Protein AF-A0A453RUW4-F1 (afdb_monomer_lite)

pLDDT: mean 83.85, std 20.45, range [37.16, 98.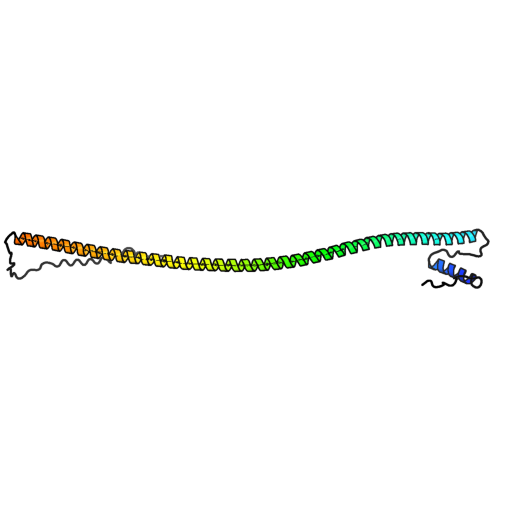69]

Secondary structure (DSSP, 8-state):
-------S--TTTHHHHHHHHHHHHHHTT------SS--SHHHHHHHHHHHHHHHHHHHHHHHHHHHHHHHHHHHHHHHHHHHHHHHHHHHHHHHHHHHHHHHHHHHHHHHHHHHHHHHHHHHHHHHHHHHHHHHHHHHHHHHHHHHHHHHHHHHHHHHHHHHHHHHHHHHHHHHTT------------PPP-------TTSTTSSSS------

InterPro domains:
  IPR021622 Afadin/alpha-actinin-binding [PF11559] (15-157)

Radius of gyration: 69.58 Å; chains: 1; bounding box: 111×36×182 Å

Structure (mmCIF, N/CA/C/O backbone):
data_AF-A0A453RUW4-F1
#
_entry.id   AF-A0A453RUW4-F1
#
loop_
_atom_site.group_PDB
_atom_site.id
_atom_site.type_symbol
_atom_site.label_atom_id
_atom_site.label_alt_id
_atom_site.label_comp_id
_atom_site.label_asym_id
_atom_site.label_entity_id
_atom_site.label_seq_id
_atom_site.pdbx_PDB_ins_code
_atom_site.Cartn_x
_atom_site.Cartn_y
_atom_site.Cartn_z
_atom_site.occupancy
_atom_site.B_iso_or_equiv
_atom_site.auth_seq_id
_atom_site.auth_comp_id
_atom_site.auth_asym_id
_atom_site.auth_atom_id
_atom_site.pdbx_PDB_model_num
ATOM 1 N N . MET A 1 1 ? 1.291 2.402 -44.611 1.00 37.16 1 MET A N 1
ATOM 2 C CA . MET A 1 1 ? 1.596 3.454 -45.599 1.00 37.16 1 MET A CA 1
ATOM 3 C C . MET A 1 1 ? 2.993 3.186 -46.121 1.00 37.16 1 MET A C 1
ATOM 5 O O . MET A 1 1 ? 3.956 3.523 -45.449 1.00 37.16 1 MET A O 1
ATOM 9 N N . SER A 1 2 ? 3.095 2.474 -47.240 1.00 45.38 2 SER A N 1
ATOM 10 C CA . SER A 1 2 ? 4.373 2.232 -47.911 1.00 45.38 2 SER A CA 1
ATOM 11 C C . SER A 1 2 ? 4.599 3.403 -48.855 1.00 45.38 2 SER A C 1
ATOM 13 O O . SER A 1 2 ? 3.988 3.461 -49.917 1.00 45.38 2 SER A O 1
ATOM 15 N N . GLY A 1 3 ? 5.361 4.394 -48.396 1.00 45.62 3 GLY A N 1
ATOM 16 C CA . GLY A 1 3 ? 5.832 5.471 -49.257 1.00 45.62 3 GLY A CA 1
ATOM 17 C C . GLY A 1 3 ? 6.873 4.905 -50.211 1.00 45.62 3 GLY A C 1
ATOM 18 O O . GLY A 1 3 ? 7.784 4.206 -49.771 1.00 45.62 3 GLY A O 1
ATOM 19 N N . ASP A 1 4 ? 6.703 5.181 -51.498 1.00 52.97 4 ASP A N 1
ATOM 20 C CA . ASP A 1 4 ? 7.715 4.941 -52.516 1.00 52.97 4 ASP A CA 1
ATOM 21 C C . ASP A 1 4 ? 8.940 5.798 -52.165 1.00 52.97 4 ASP A C 1
ATOM 23 O O . ASP A 1 4 ? 8.941 7.021 -52.317 1.00 52.97 4 ASP A O 1
ATOM 27 N N . VAL A 1 5 ? 9.940 5.171 -51.545 1.00 61.28 5 VAL A N 1
ATOM 28 C CA . VAL A 1 5 ? 11.214 5.823 -51.256 1.00 61.28 5 VAL A CA 1
ATOM 29 C C . VAL A 1 5 ? 11.953 5.851 -52.582 1.00 61.28 5 VAL A C 1
ATOM 31 O O . VAL A 1 5 ? 12.472 4.825 -53.019 1.00 61.28 5 VAL A O 1
ATOM 34 N N . GLY A 1 6 ? 11.962 7.017 -53.233 1.00 74.31 6 GLY A N 1
ATOM 35 C CA . GLY A 1 6 ? 12.739 7.235 -54.449 1.00 74.31 6 GLY A CA 1
ATOM 36 C C . GLY A 1 6 ? 14.164 6.696 -54.292 1.00 74.31 6 GLY A C 1
ATOM 37 O O . GLY A 1 6 ? 14.762 6.779 -53.215 1.00 74.31 6 GLY A O 1
ATOM 38 N N . THR A 1 7 ? 14.687 6.081 -55.351 1.00 85.94 7 THR A N 1
ATOM 39 C CA . THR A 1 7 ? 15.987 5.408 -55.314 1.00 85.94 7 THR A CA 1
ATOM 40 C C . THR A 1 7 ? 17.088 6.396 -54.924 1.00 85.94 7 THR A C 1
ATOM 42 O O . THR A 1 7 ? 17.241 7.442 -55.543 1.00 85.94 7 THR A O 1
ATOM 45 N N . PHE A 1 8 ? 17.863 6.059 -53.889 1.00 89.25 8 PHE A N 1
ATOM 46 C CA . PHE A 1 8 ? 18.910 6.930 -53.342 1.00 89.25 8 PHE A CA 1
ATOM 47 C C . PHE A 1 8 ? 20.027 7.268 -54.352 1.00 89.25 8 PHE A C 1
ATOM 49 O O . PHE A 1 8 ? 20.610 8.345 -54.271 1.00 89.25 8 PHE A O 1
ATOM 56 N N . ALA A 1 9 ? 20.333 6.372 -55.295 1.00 90.81 9 ALA A N 1
ATOM 57 C CA . ALA A 1 9 ? 21.347 6.590 -56.325 1.00 90.81 9 ALA A CA 1
ATOM 58 C C . ALA A 1 9 ? 20.842 6.169 -57.714 1.00 90.81 9 ALA A C 1
ATOM 60 O O . ALA A 1 9 ? 20.170 5.146 -57.850 1.00 90.81 9 ALA A O 1
ATOM 61 N N . ASP A 1 10 ? 21.214 6.939 -58.735 1.00 91.38 10 ASP A N 1
ATOM 62 C CA . ASP A 1 10 ? 20.974 6.685 -60.156 1.00 91.38 10 ASP A CA 1
ATOM 63 C C . ASP A 1 10 ? 22.228 7.019 -60.994 1.00 91.38 10 ASP A C 1
ATOM 65 O O . ASP A 1 10 ? 23.262 7.449 -60.477 1.00 91.38 10 ASP A O 1
ATOM 69 N N . ALA A 1 11 ? 22.157 6.801 -62.311 1.00 89.62 11 ALA A N 1
ATOM 70 C CA . ALA A 1 11 ? 23.289 7.023 -63.213 1.00 89.62 11 ALA A CA 1
ATOM 71 C C . ALA A 1 11 ? 23.735 8.498 -63.309 1.00 89.62 11 ALA A C 1
ATOM 73 O O . ALA A 1 11 ? 24.885 8.759 -63.656 1.00 89.62 11 ALA A O 1
ATOM 74 N N . GLY A 1 12 ? 22.852 9.456 -63.016 1.00 91.94 12 GLY A N 1
ATOM 75 C CA . GLY A 1 12 ? 23.135 10.889 -63.078 1.00 91.94 12 GLY A CA 1
ATOM 76 C C . GLY A 1 12 ? 23.742 11.462 -61.796 1.00 91.94 12 GLY A C 1
ATOM 77 O O . GLY A 1 12 ? 24.337 12.537 -61.847 1.00 91.94 12 GLY A O 1
ATOM 78 N N . ASN A 1 13 ? 23.623 10.768 -60.657 1.00 92.31 13 ASN A N 1
ATOM 79 C CA . ASN A 1 13 ? 24.050 11.284 -59.348 1.00 92.31 13 ASN A CA 1
ATOM 80 C C . ASN A 1 13 ? 25.102 10.429 -58.614 1.00 92.31 13 ASN A C 1
ATOM 82 O O . ASN A 1 13 ? 25.503 10.778 -57.501 1.00 92.31 13 ASN A O 1
ATOM 86 N N . LEU A 1 14 ? 25.598 9.354 -59.233 1.00 89.50 14 LEU A N 1
ATOM 87 C CA . LEU A 1 14 ? 26.439 8.351 -58.572 1.00 89.50 14 LEU A CA 1
ATOM 88 C C . LEU A 1 14 ? 27.702 8.923 -57.899 1.00 89.50 14 LEU A C 1
ATOM 90 O O . LEU A 1 14 ? 28.034 8.529 -56.781 1.00 89.50 14 LEU A O 1
ATOM 94 N N . GLU A 1 15 ? 28.384 9.885 -58.531 1.00 88.88 15 GLU A N 1
ATOM 95 C CA . GLU A 1 15 ? 29.573 10.532 -57.950 1.00 88.88 15 GLU A CA 1
ATOM 96 C C . GLU A 1 15 ? 29.223 11.343 -56.691 1.00 88.88 15 GLU A C 1
ATOM 98 O O . GLU A 1 15 ? 29.954 11.327 -55.696 1.00 88.88 15 GLU A O 1
ATOM 103 N N . HIS A 1 16 ? 28.080 12.031 -56.711 1.00 91.19 16 HIS A N 1
ATOM 104 C CA . HIS A 1 16 ? 27.601 12.793 -55.566 1.00 91.19 16 HIS A CA 1
ATOM 105 C C . HIS A 1 16 ? 27.188 11.861 -54.419 1.00 91.19 16 HIS A C 1
ATOM 107 O O . HIS A 1 16 ? 27.595 12.080 -53.277 1.00 91.19 16 HIS A O 1
ATOM 113 N N . CYS A 1 17 ? 26.473 10.774 -54.723 1.00 91.75 17 CYS A N 1
ATOM 114 C CA . CYS A 1 17 ? 26.067 9.779 -53.732 1.00 91.75 17 CYS A CA 1
ATOM 115 C C . CYS A 1 17 ? 27.273 9.074 -53.094 1.00 91.75 17 CYS A C 1
ATOM 117 O O . CYS A 1 17 ? 27.298 8.894 -51.877 1.00 91.75 17 CYS A O 1
ATOM 119 N N . ALA A 1 18 ? 28.312 8.743 -53.867 1.00 89.88 18 ALA A N 1
ATOM 120 C CA . ALA A 1 18 ? 29.541 8.151 -53.334 1.00 89.88 18 ALA A CA 1
ATOM 121 C C . ALA A 1 18 ? 30.292 9.106 -52.383 1.00 89.88 18 ALA A C 1
ATOM 123 O O . ALA A 1 18 ? 30.759 8.687 -51.318 1.00 89.88 18 ALA A O 1
ATOM 124 N N . LYS A 1 19 ? 30.373 10.404 -52.720 1.00 90.75 19 LYS A N 1
ATOM 125 C CA . LYS A 1 19 ? 30.950 11.431 -51.830 1.00 90.75 19 LYS A CA 1
ATOM 126 C C . LYS A 1 19 ? 30.134 11.580 -50.544 1.00 90.75 19 LYS A C 1
ATOM 128 O O . LYS A 1 19 ? 30.708 11.578 -49.455 1.00 90.75 19 LYS A O 1
ATOM 133 N N . TYR A 1 20 ? 28.809 11.644 -50.664 1.00 93.19 20 TYR A N 1
ATOM 134 C CA . TYR A 1 20 ? 27.900 11.739 -49.523 1.00 93.19 20 TYR A CA 1
ATOM 135 C C . TYR A 1 20 ? 28.017 10.532 -48.581 1.00 93.19 20 TYR A C 1
ATOM 137 O O . TYR A 1 20 ? 28.117 10.708 -47.365 1.00 93.19 20 TYR A O 1
ATOM 145 N N . LEU A 1 21 ? 28.047 9.310 -49.128 1.00 92.50 21 LEU A N 1
ATOM 146 C CA . LEU A 1 21 ? 28.208 8.088 -48.339 1.00 92.50 21 LEU A CA 1
ATOM 147 C C . LEU A 1 21 ? 29.524 8.104 -47.567 1.00 92.50 21 LEU A C 1
ATOM 149 O O . LEU A 1 21 ? 29.510 7.868 -46.366 1.00 92.50 21 LEU A O 1
ATOM 153 N N . ASN A 1 22 ? 30.642 8.453 -48.206 1.00 92.75 22 ASN A N 1
ATOM 154 C CA . ASN A 1 22 ? 31.922 8.566 -47.506 1.00 92.75 22 ASN A CA 1
ATOM 155 C C . ASN A 1 22 ? 31.886 9.606 -46.378 1.00 92.75 22 ASN A C 1
ATOM 157 O O . ASN A 1 22 ? 32.332 9.313 -45.272 1.00 92.75 22 ASN A O 1
ATOM 161 N N . GLN A 1 23 ? 31.310 10.789 -46.607 1.00 93.38 23 GLN A N 1
ATOM 162 C CA . GLN A 1 23 ? 31.185 11.811 -45.560 1.00 93.38 23 GLN A CA 1
ATOM 163 C C . GLN A 1 23 ? 30.321 11.328 -44.382 1.00 93.38 23 GLN A C 1
ATOM 165 O O . GLN A 1 23 ? 30.640 11.552 -43.210 1.00 93.38 23 GLN A O 1
ATOM 170 N N . THR A 1 24 ? 29.236 10.626 -44.696 1.00 93.50 24 THR A N 1
ATOM 171 C CA . THR A 1 24 ? 28.306 10.075 -43.712 1.00 93.50 24 THR A CA 1
ATOM 172 C C . THR A 1 24 ? 28.952 8.935 -42.923 1.00 93.50 24 THR A C 1
ATOM 174 O O . THR A 1 24 ? 28.814 8.881 -41.703 1.00 93.50 24 THR A O 1
ATOM 177 N N . LEU A 1 25 ? 29.739 8.081 -43.581 1.00 93.31 25 LEU A N 1
ATOM 178 C CA . LEU A 1 25 ? 30.525 7.032 -42.934 1.00 93.31 25 LEU A CA 1
ATOM 179 C C . LEU A 1 25 ? 31.479 7.618 -41.891 1.00 93.31 25 LEU A C 1
ATOM 181 O O . LEU A 1 25 ? 31.443 7.160 -40.752 1.00 93.31 25 LEU A O 1
ATOM 185 N N . VAL A 1 26 ? 32.232 8.679 -42.220 1.00 92.06 26 VAL A N 1
ATOM 186 C CA . VAL A 1 26 ? 33.078 9.370 -41.222 1.00 92.06 26 VAL A CA 1
ATOM 187 C C . VAL A 1 26 ? 32.249 9.879 -40.049 1.00 92.06 26 VAL A C 1
ATOM 189 O O . VAL A 1 26 ? 32.641 9.706 -38.898 1.00 92.06 26 VAL A O 1
ATOM 192 N N . THR A 1 27 ? 31.099 10.493 -40.332 1.00 94.50 27 THR A N 1
ATOM 193 C CA . THR A 1 27 ? 30.223 11.072 -39.299 1.00 94.50 27 THR A CA 1
ATOM 194 C C . THR A 1 27 ? 29.745 10.012 -38.306 1.00 94.50 27 THR A C 1
ATOM 196 O O . THR A 1 27 ? 29.676 10.276 -37.108 1.00 94.50 27 THR A O 1
ATOM 199 N N . PHE A 1 28 ? 29.473 8.795 -38.783 1.00 91.56 28 PHE A N 1
ATOM 200 C CA . PHE A 1 28 ? 29.105 7.651 -37.946 1.00 91.56 28 PHE A CA 1
ATOM 201 C C . PHE A 1 28 ? 30.308 6.852 -37.410 1.00 91.56 28 PHE A C 1
ATOM 203 O O . PHE A 1 28 ? 30.119 5.798 -36.808 1.00 91.56 28 PHE A O 1
ATOM 210 N N . GLY A 1 29 ? 31.539 7.344 -37.589 1.00 91.06 29 GLY A N 1
ATOM 211 C CA . GLY A 1 29 ? 32.756 6.734 -37.046 1.00 91.06 29 GLY A CA 1
ATOM 212 C C . GLY A 1 29 ? 33.321 5.568 -37.864 1.00 91.06 29 GLY A C 1
ATOM 213 O O . GLY A 1 29 ? 34.162 4.825 -37.362 1.00 91.06 29 GLY A O 1
ATOM 214 N N . PHE A 1 30 ? 32.888 5.398 -39.113 1.00 90.19 30 PHE A N 1
ATOM 215 C CA . PHE A 1 30 ? 33.413 4.396 -40.041 1.00 90.19 30 PHE A CA 1
ATOM 216 C C . PHE A 1 30 ? 34.545 4.964 -40.915 1.00 90.19 30 PHE A C 1
ATOM 218 O O . PHE A 1 30 ? 34.572 6.161 -41.210 1.00 90.19 30 PHE A O 1
ATOM 225 N N . PRO A 1 31 ? 35.478 4.116 -41.386 1.00 83.56 31 PRO A N 1
ATOM 226 C CA . PRO A 1 31 ? 36.507 4.541 -42.330 1.00 83.56 31 PRO A CA 1
ATOM 227 C C . PRO A 1 31 ? 35.886 4.951 -43.678 1.00 83.56 31 PRO A C 1
ATOM 229 O O . PRO A 1 31 ? 35.197 4.158 -44.324 1.00 83.56 31 PRO A O 1
ATOM 232 N N . ALA A 1 32 ? 36.165 6.179 -44.128 1.00 73.50 32 ALA A N 1
ATOM 233 C CA . ALA A 1 32 ? 35.749 6.690 -45.439 1.00 73.50 32 ALA A CA 1
ATOM 234 C C . ALA A 1 32 ? 36.682 6.226 -46.557 1.00 73.50 32 ALA A C 1
ATOM 236 O O . ALA A 1 32 ? 37.472 6.985 -47.116 1.00 73.50 32 ALA A O 1
ATOM 237 N N . SER A 1 33 ? 36.601 4.936 -46.845 1.00 75.81 33 SER A N 1
ATOM 238 C CA . SER A 1 33 ? 37.360 4.272 -47.900 1.00 75.81 33 SER A CA 1
ATOM 239 C C . SER A 1 33 ? 36.446 3.560 -48.894 1.00 75.81 33 SER A C 1
ATOM 241 O O . SER A 1 33 ? 36.861 2.570 -49.492 1.00 75.81 33 SER A O 1
ATOM 243 N N . LEU A 1 34 ? 35.193 4.015 -49.017 1.00 86.62 34 LEU A N 1
ATOM 244 C CA . LEU A 1 34 ? 34.242 3.473 -49.977 1.00 86.62 34 LEU A CA 1
ATOM 245 C C . LEU A 1 34 ? 34.584 4.028 -51.359 1.00 86.62 34 LEU A C 1
ATOM 247 O O . LEU A 1 34 ? 34.193 5.140 -51.710 1.00 86.62 34 LEU A O 1
ATOM 251 N N . ASP A 1 35 ? 35.312 3.244 -52.139 1.00 89.50 35 ASP A N 1
ATOM 252 C CA . ASP A 1 35 ? 35.553 3.517 -53.548 1.00 89.50 35 ASP A CA 1
ATOM 253 C C . ASP A 1 35 ? 34.813 2.473 -54.385 1.00 89.50 35 ASP A C 1
ATOM 255 O O . ASP A 1 35 ? 35.171 1.293 -54.406 1.00 89.50 35 ASP A O 1
ATOM 259 N N . LEU A 1 36 ? 33.726 2.918 -55.018 1.00 85.06 36 LEU A N 1
ATOM 260 C CA . LEU A 1 36 ? 32.861 2.087 -55.857 1.00 85.06 36 LEU A CA 1
ATOM 261 C C . LEU A 1 36 ? 33.396 1.944 -57.288 1.00 85.06 36 LEU A C 1
ATOM 263 O O . LEU A 1 36 ? 32.911 1.092 -58.028 1.00 85.06 36 LEU A O 1
ATOM 267 N N . PHE A 1 37 ? 34.373 2.768 -57.674 1.00 87.31 37 PHE A N 1
ATOM 268 C CA . PHE A 1 37 ? 34.957 2.790 -59.017 1.00 87.31 37 PHE A CA 1
ATOM 269 C C . PHE A 1 37 ? 36.393 2.248 -59.043 1.00 87.31 37 PHE A C 1
ATOM 271 O O . PHE A 1 37 ? 37.029 2.228 -60.099 1.00 87.31 37 PHE A O 1
ATOM 278 N N . ALA A 1 38 ? 36.899 1.794 -57.894 1.00 89.94 38 ALA A N 1
ATOM 279 C CA . ALA A 1 38 ? 38.204 1.174 -57.754 1.00 89.94 38 ALA A CA 1
ATOM 280 C C . ALA A 1 38 ? 38.375 -0.028 -58.693 1.00 89.94 38 ALA A C 1
ATOM 282 O O . ALA A 1 38 ? 37.544 -0.935 -58.741 1.00 89.94 38 ALA A O 1
ATOM 283 N N . THR A 1 39 ? 39.512 -0.065 -59.383 1.00 91.69 39 THR A N 1
ATOM 284 C CA . THR A 1 39 ? 39.931 -1.204 -60.217 1.00 91.69 39 THR A CA 1
ATOM 285 C C . THR A 1 39 ? 41.126 -1.948 -59.626 1.00 91.69 39 THR A C 1
ATOM 287 O O . THR A 1 39 ? 41.421 -3.067 -60.045 1.00 91.69 39 THR A O 1
ATOM 290 N N . ASP A 1 40 ? 41.800 -1.365 -58.628 1.00 95.06 40 ASP A N 1
ATOM 291 C CA . ASP A 1 40 ? 42.923 -1.994 -57.948 1.00 95.06 40 ASP A CA 1
ATOM 292 C C . ASP A 1 40 ? 42.456 -2.852 -56.749 1.00 95.06 40 ASP A C 1
ATOM 294 O O . ASP A 1 40 ? 41.564 -2.446 -55.992 1.00 95.06 40 ASP A O 1
ATOM 298 N N . PRO A 1 41 ? 43.067 -4.031 -56.520 1.00 94.31 41 PRO A N 1
ATOM 299 C CA . PRO A 1 41 ? 42.654 -4.935 -55.446 1.00 94.31 41 PRO A CA 1
ATOM 300 C C . PRO A 1 41 ? 42.710 -4.334 -54.034 1.00 94.31 41 PRO A C 1
ATOM 302 O O . PRO A 1 41 ? 41.941 -4.744 -53.165 1.00 94.31 41 PRO A O 1
ATOM 305 N N . VAL A 1 42 ? 43.604 -3.371 -53.783 1.00 93.06 42 VAL A N 1
ATOM 306 C CA . VAL A 1 42 ? 43.785 -2.775 -52.450 1.00 93.06 42 VAL A CA 1
ATOM 307 C C . VAL A 1 42 ? 42.601 -1.873 -52.108 1.00 93.06 42 VAL A C 1
ATOM 309 O O . VAL A 1 42 ? 42.050 -1.959 -51.008 1.00 93.06 42 VAL A O 1
ATOM 312 N N . SER A 1 43 ? 42.166 -1.034 -53.046 1.00 90.75 43 SER A N 1
ATOM 313 C CA . SER A 1 43 ? 40.992 -0.177 -52.868 1.00 90.75 43 SER A CA 1
ATOM 314 C C . SER A 1 43 ? 39.697 -0.984 -52.786 1.00 90.75 43 SER A C 1
ATOM 316 O O . SER A 1 43 ? 38.887 -0.720 -51.898 1.00 90.75 43 SER A O 1
ATOM 318 N N . ILE A 1 44 ? 39.553 -2.041 -53.593 1.00 92.81 44 ILE A N 1
ATOM 319 C CA . ILE A 1 44 ? 38.414 -2.970 -53.494 1.00 92.81 44 ILE A CA 1
ATOM 320 C C . ILE A 1 44 ? 38.362 -3.623 -52.102 1.00 92.81 44 ILE A C 1
ATOM 322 O O . ILE A 1 44 ? 37.306 -3.654 -51.470 1.00 92.81 44 ILE A O 1
ATOM 326 N N . ALA A 1 45 ? 39.499 -4.085 -51.568 1.00 93.00 45 ALA A N 1
ATOM 327 C CA . ALA A 1 45 ? 39.557 -4.672 -50.228 1.00 93.00 45 ALA A CA 1
ATOM 328 C C . ALA A 1 45 ? 39.153 -3.676 -49.125 1.00 93.00 45 ALA A C 1
ATOM 330 O O . ALA A 1 45 ? 38.444 -4.047 -48.186 1.00 93.00 45 ALA A O 1
ATOM 331 N N . ARG A 1 46 ? 39.550 -2.400 -49.238 1.00 91.25 46 ARG A N 1
ATOM 332 C CA . ARG A 1 46 ? 39.118 -1.340 -48.307 1.00 91.25 46 ARG A CA 1
ATOM 333 C C . ARG A 1 46 ? 37.608 -1.111 -48.355 1.00 91.25 46 ARG A C 1
ATOM 335 O O . ARG A 1 46 ? 36.985 -1.008 -47.298 1.00 91.25 46 ARG A O 1
ATOM 342 N N . THR A 1 47 ? 37.023 -1.093 -49.551 1.00 92.69 47 THR A N 1
ATOM 343 C CA . THR A 1 47 ? 35.571 -1.019 -49.743 1.00 92.69 47 THR A CA 1
ATOM 344 C C . THR A 1 47 ? 34.864 -2.205 -49.075 1.00 92.69 47 THR A C 1
ATOM 346 O O . THR A 1 47 ? 33.952 -2.000 -48.272 1.00 92.69 47 THR A O 1
ATOM 349 N N . CYS A 1 48 ? 35.328 -3.437 -49.312 1.00 92.31 48 CYS A N 1
ATOM 350 C CA . CYS A 1 48 ? 34.764 -4.641 -48.693 1.00 92.31 48 CYS A CA 1
ATOM 351 C C . CYS A 1 48 ? 34.846 -4.610 -47.160 1.00 92.31 48 CYS A C 1
ATOM 353 O O . CYS A 1 48 ? 33.871 -4.933 -46.487 1.00 92.31 48 CYS A O 1
ATOM 355 N N . ASN A 1 49 ? 35.977 -4.181 -46.595 1.00 92.38 49 ASN A N 1
ATOM 356 C CA . ASN A 1 49 ? 36.143 -4.068 -45.145 1.00 92.38 49 ASN A CA 1
ATOM 357 C C . ASN A 1 49 ? 35.211 -3.013 -44.533 1.00 92.38 49 ASN A C 1
ATOM 359 O O . ASN A 1 49 ? 34.662 -3.236 -43.454 1.00 92.38 49 ASN A O 1
ATOM 363 N N . CYS A 1 50 ? 34.989 -1.892 -45.225 1.00 91.88 50 CYS A N 1
ATOM 364 C CA . CYS A 1 50 ? 34.018 -0.882 -44.805 1.00 91.88 50 CYS A CA 1
ATOM 365 C C . CYS A 1 50 ? 32.591 -1.462 -44.787 1.00 91.88 50 CYS A C 1
ATOM 367 O O . CYS A 1 50 ? 31.895 -1.367 -43.776 1.00 91.88 50 CYS A O 1
ATOM 369 N N . MET A 1 51 ? 32.187 -2.159 -45.856 1.00 92.19 51 MET A N 1
ATOM 370 C CA . MET A 1 51 ? 30.890 -2.847 -45.915 1.00 92.19 51 MET A CA 1
ATOM 371 C C . MET A 1 51 ? 30.747 -3.913 -44.820 1.00 92.19 51 MET A C 1
ATOM 373 O O . MET A 1 51 ? 29.701 -4.015 -44.181 1.00 92.19 51 MET A O 1
ATOM 377 N N . TYR A 1 52 ? 31.803 -4.681 -44.555 1.00 93.25 52 TYR A N 1
ATOM 378 C CA . TYR A 1 52 ? 31.812 -5.688 -43.499 1.00 93.25 52 TYR A CA 1
ATOM 379 C C . TYR A 1 52 ? 31.655 -5.068 -42.103 1.00 93.25 52 TYR A C 1
ATOM 381 O O . TYR A 1 52 ? 30.871 -5.569 -41.297 1.00 93.25 52 TYR A O 1
ATOM 389 N N . ALA A 1 53 ? 32.322 -3.942 -41.829 1.00 92.38 53 ALA A N 1
ATOM 390 C CA . ALA A 1 53 ? 32.166 -3.205 -40.576 1.00 92.38 53 ALA A CA 1
ATOM 391 C C . ALA A 1 53 ? 30.727 -2.691 -40.376 1.00 92.38 53 ALA A C 1
ATOM 393 O O . ALA A 1 53 ? 30.194 -2.788 -39.269 1.00 92.38 53 ALA A O 1
ATOM 394 N N . LEU A 1 54 ? 30.073 -2.210 -41.442 1.00 93.56 54 LEU A N 1
ATOM 395 C CA . LEU A 1 54 ? 28.662 -1.801 -41.405 1.00 93.56 54 LEU A CA 1
ATOM 396 C C . LEU A 1 54 ? 27.737 -2.974 -41.063 1.00 93.56 54 LEU A C 1
ATOM 398 O O . LEU A 1 54 ? 26.855 -2.843 -40.213 1.00 93.56 54 LEU A O 1
ATOM 402 N N . LEU A 1 55 ? 27.954 -4.131 -41.693 1.00 95.38 55 LEU A N 1
ATOM 403 C CA . LEU A 1 55 ? 27.169 -5.338 -41.426 1.00 95.38 55 LEU A CA 1
ATOM 404 C C . LEU A 1 55 ? 27.381 -5.847 -39.995 1.00 95.38 55 LEU A C 1
ATOM 406 O O . LEU A 1 55 ? 26.409 -6.176 -39.316 1.00 95.38 55 LEU A O 1
ATOM 410 N N . GLN A 1 56 ? 28.621 -5.848 -39.499 1.00 95.62 56 GLN A N 1
ATOM 411 C CA . GLN A 1 56 ? 28.909 -6.214 -38.111 1.00 95.62 56 GLN A CA 1
ATOM 412 C C . GLN A 1 56 ? 28.270 -5.255 -37.104 1.00 95.62 56 GLN A C 1
ATOM 414 O O . GLN A 1 56 ? 27.757 -5.700 -36.077 1.00 95.62 56 GLN A O 1
ATOM 419 N N . GLN A 1 57 ? 28.310 -3.943 -37.358 1.00 95.69 57 GLN A N 1
ATOM 420 C CA . GLN A 1 57 ? 27.627 -2.979 -36.497 1.00 95.69 57 GLN A CA 1
ATOM 421 C C . GLN A 1 57 ? 26.121 -3.247 -36.496 1.00 95.69 57 GLN A C 1
ATOM 423 O O . GLN A 1 57 ? 25.524 -3.343 -35.428 1.00 95.69 57 GLN A O 1
ATOM 428 N N . ARG A 1 58 ? 25.520 -3.461 -37.673 1.00 96.56 58 ARG A N 1
ATOM 429 C CA . ARG A 1 58 ? 24.090 -3.758 -37.783 1.00 96.56 58 ARG A CA 1
ATOM 430 C C . ARG A 1 58 ? 23.694 -5.016 -37.014 1.00 96.56 58 ARG A C 1
ATOM 432 O O . ARG A 1 58 ? 22.653 -5.011 -36.364 1.00 96.56 58 ARG A O 1
ATOM 439 N N . GLN A 1 59 ? 24.501 -6.071 -37.082 1.00 97.50 59 GLN A N 1
ATOM 440 C CA . GLN A 1 59 ? 24.248 -7.305 -36.343 1.00 97.50 59 GLN A CA 1
ATOM 441 C C . GLN A 1 59 ? 24.265 -7.059 -34.825 1.00 97.50 59 GLN A C 1
ATOM 443 O O . GLN A 1 59 ? 23.314 -7.423 -34.137 1.00 97.50 59 GLN A O 1
ATOM 448 N N . ARG A 1 60 ? 25.282 -6.345 -34.319 1.00 97.38 60 ARG A N 1
ATOM 449 C CA . ARG A 1 60 ? 25.371 -5.968 -32.896 1.00 97.38 60 ARG A CA 1
ATOM 450 C C . ARG A 1 60 ? 24.206 -5.085 -32.446 1.00 97.38 60 ARG A C 1
ATOM 452 O O . ARG A 1 60 ? 23.673 -5.288 -31.359 1.00 97.38 60 ARG A O 1
ATOM 459 N N . ASP A 1 61 ? 23.782 -4.138 -33.281 1.00 97.50 61 ASP A N 1
ATOM 460 C CA . ASP A 1 61 ? 22.641 -3.269 -32.982 1.00 97.50 61 ASP A CA 1
ATOM 461 C C . ASP A 1 61 ? 21.331 -4.066 -32.886 1.00 97.50 61 ASP A C 1
ATOM 463 O O . ASP A 1 61 ? 20.490 -3.779 -32.032 1.00 97.50 61 ASP A O 1
ATOM 467 N N . ILE A 1 62 ? 21.146 -5.071 -33.752 1.00 97.69 62 ILE A N 1
ATOM 468 C CA . ILE A 1 62 ? 19.984 -5.968 -33.703 1.00 97.69 62 ILE A CA 1
ATOM 469 C C . ILE A 1 62 ? 19.993 -6.758 -32.393 1.00 97.69 62 ILE A C 1
ATOM 471 O O . ILE A 1 62 ? 19.006 -6.699 -31.664 1.00 97.69 62 ILE A O 1
ATOM 475 N N . GLU A 1 63 ? 21.105 -7.410 -32.056 1.00 97.69 63 GLU A N 1
ATOM 476 C CA . GLU A 1 63 ? 21.246 -8.213 -30.831 1.00 97.69 63 GLU A CA 1
ATOM 477 C C . GLU A 1 63 ? 21.039 -7.374 -29.558 1.00 97.69 63 GLU A C 1
ATOM 479 O O . GLU A 1 63 ? 20.330 -7.770 -28.625 1.00 97.69 63 GLU A O 1
ATOM 484 N N . PHE A 1 64 ? 21.599 -6.161 -29.521 1.00 97.69 64 PHE A N 1
ATOM 485 C CA . PHE A 1 64 ? 21.397 -5.230 -28.411 1.00 97.69 64 PHE A CA 1
ATOM 486 C C . PHE A 1 64 ? 19.927 -4.808 -28.280 1.00 97.69 64 PHE A C 1
ATOM 488 O O . PHE A 1 64 ? 19.368 -4.749 -27.180 1.00 97.69 64 PHE A O 1
ATOM 495 N N . ARG A 1 65 ? 19.266 -4.534 -29.407 1.00 98.06 65 ARG A N 1
ATOM 496 C CA . ARG A 1 65 ? 17.856 -4.140 -29.416 1.00 98.06 65 ARG A CA 1
ATOM 497 C C . ARG A 1 65 ? 16.936 -5.293 -29.020 1.00 98.06 65 ARG A C 1
ATOM 499 O O . ARG A 1 65 ? 15.952 -5.053 -28.325 1.00 98.06 65 ARG A O 1
ATOM 506 N N . GLU A 1 66 ? 17.234 -6.515 -29.446 1.00 97.81 66 GLU A N 1
ATOM 507 C CA . GLU A 1 66 ? 16.490 -7.721 -29.067 1.00 97.81 66 GLU A CA 1
ATOM 508 C C . GLU A 1 66 ? 16.606 -7.989 -27.565 1.00 97.81 66 GLU A C 1
ATOM 510 O O . GLU A 1 66 ? 15.587 -8.030 -26.880 1.00 97.81 66 GLU A O 1
ATOM 515 N N . SER A 1 67 ? 17.825 -8.024 -27.019 1.00 97.25 67 SER A N 1
ATOM 516 C CA . SER A 1 67 ? 18.040 -8.224 -25.575 1.00 97.25 67 SER A CA 1
ATOM 517 C C . SER A 1 67 ? 17.373 -7.145 -24.710 1.00 97.25 67 SER A C 1
ATOM 519 O O . SER A 1 67 ? 16.766 -7.447 -23.678 1.00 97.25 67 SER A O 1
ATOM 521 N N . THR A 1 68 ? 17.413 -5.885 -25.151 1.00 97.25 68 THR A N 1
ATOM 522 C CA . THR A 1 68 ? 16.721 -4.782 -24.470 1.00 97.25 68 THR A CA 1
ATOM 523 C C . THR A 1 68 ? 15.201 -4.941 -24.536 1.00 97.25 68 THR A C 1
ATOM 525 O O . THR A 1 68 ? 14.504 -4.700 -23.547 1.00 97.25 68 THR A O 1
ATOM 528 N N . ASN A 1 69 ? 14.663 -5.363 -25.683 1.00 98.00 69 ASN A N 1
ATOM 529 C CA . ASN A 1 69 ? 13.232 -5.612 -25.838 1.00 98.00 69 ASN A CA 1
ATOM 530 C C . ASN A 1 69 ? 12.749 -6.769 -24.962 1.00 98.00 69 ASN A C 1
ATOM 532 O O . ASN A 1 69 ? 11.697 -6.633 -24.337 1.00 98.00 69 ASN A O 1
ATOM 536 N N . ASP A 1 70 ? 13.518 -7.851 -24.860 1.00 98.19 70 ASP A N 1
ATOM 537 C CA . ASP A 1 70 ? 13.203 -8.981 -23.985 1.00 98.19 70 ASP A CA 1
ATOM 538 C C . ASP A 1 70 ? 13.146 -8.550 -22.518 1.00 98.19 70 ASP A C 1
ATOM 540 O O . ASP A 1 70 ? 12.195 -8.877 -21.801 1.00 98.19 70 ASP A O 1
ATOM 544 N N . LEU A 1 71 ? 14.128 -7.761 -22.064 1.00 97.81 71 LEU A N 1
ATOM 545 C CA . LEU A 1 71 ? 14.127 -7.214 -20.707 1.00 97.81 71 LEU A CA 1
ATOM 546 C C . LEU A 1 71 ? 12.908 -6.316 -20.472 1.00 97.81 71 LEU A C 1
ATOM 548 O O . LEU A 1 71 ? 12.217 -6.458 -19.461 1.00 97.81 71 LEU A O 1
ATOM 552 N N . ARG A 1 72 ? 12.604 -5.430 -21.426 1.00 98.00 72 ARG A N 1
ATOM 553 C CA . ARG A 1 72 ? 11.442 -4.538 -21.357 1.00 98.00 72 ARG A CA 1
ATOM 554 C C . ARG A 1 72 ? 10.132 -5.321 -21.252 1.00 98.00 72 ARG A C 1
ATOM 556 O O . ARG A 1 72 ? 9.284 -4.959 -20.442 1.00 98.00 72 ARG A O 1
ATOM 563 N N . GLN A 1 73 ? 9.964 -6.396 -22.024 1.00 98.19 73 GLN A N 1
ATOM 564 C CA . GLN A 1 73 ? 8.769 -7.247 -21.965 1.00 98.19 73 GLN A CA 1
ATOM 565 C C . GLN A 1 73 ? 8.622 -7.955 -20.611 1.00 98.19 73 GLN A C 1
ATOM 567 O O . GLN A 1 73 ? 7.519 -8.010 -20.059 1.00 98.19 73 GLN A O 1
ATOM 572 N N . ARG A 1 74 ? 9.727 -8.455 -20.040 1.00 98.06 74 ARG A N 1
ATOM 573 C CA . ARG A 1 74 ? 9.725 -9.056 -18.695 1.00 98.06 74 ARG A CA 1
ATOM 574 C C . ARG A 1 74 ? 9.321 -8.038 -17.634 1.00 98.06 74 ARG A C 1
ATOM 576 O O . ARG A 1 74 ? 8.401 -8.302 -16.867 1.00 98.06 74 ARG A O 1
ATOM 583 N N . MET A 1 75 ? 9.934 -6.853 -17.648 1.00 98.25 75 MET A N 1
ATOM 584 C CA . MET A 1 75 ? 9.592 -5.777 -16.712 1.00 98.25 75 MET A CA 1
ATOM 585 C C . MET A 1 75 ? 8.134 -5.336 -16.851 1.00 98.25 75 MET A C 1
ATOM 587 O O . MET A 1 75 ? 7.461 -5.133 -15.848 1.00 98.25 75 MET A O 1
ATOM 591 N N . GLN A 1 76 ? 7.620 -5.229 -18.077 1.00 98.56 76 GLN A N 1
ATOM 592 C CA . GLN A 1 76 ? 6.219 -4.889 -18.317 1.00 98.56 76 GLN A CA 1
ATOM 593 C C . GLN A 1 76 ? 5.270 -5.942 -17.722 1.00 98.56 76 GLN A C 1
ATOM 595 O O . GLN A 1 76 ? 4.266 -5.591 -17.109 1.00 98.56 76 GLN A O 1
ATOM 600 N N . SER A 1 77 ? 5.625 -7.224 -17.832 1.00 98.44 77 SER A N 1
ATOM 601 C CA . SER A 1 77 ? 4.864 -8.318 -17.217 1.00 98.44 77 SER A CA 1
ATOM 602 C C . SER A 1 77 ? 4.905 -8.258 -15.685 1.00 98.44 77 SER A C 1
ATOM 604 O O . SER A 1 77 ? 3.888 -8.473 -15.023 1.00 98.44 77 SER A O 1
ATOM 606 N N . ASP A 1 78 ? 6.066 -7.937 -15.108 1.00 98.56 78 ASP A N 1
ATOM 607 C CA . ASP A 1 78 ? 6.218 -7.756 -13.664 1.00 98.56 78 ASP A CA 1
ATOM 608 C C . ASP A 1 78 ? 5.411 -6.567 -13.138 1.00 98.56 78 ASP A C 1
ATOM 610 O O . ASP A 1 78 ? 4.759 -6.698 -12.102 1.00 98.56 78 ASP A O 1
ATOM 614 N N . ILE A 1 79 ? 5.394 -5.449 -13.869 1.00 98.62 79 ILE A N 1
ATOM 615 C CA . ILE A 1 79 ? 4.575 -4.274 -13.547 1.00 98.62 79 ILE A CA 1
ATOM 616 C C . ILE A 1 79 ? 3.099 -4.666 -13.505 1.00 98.62 79 ILE A C 1
ATOM 618 O O . ILE A 1 79 ? 2.474 -4.501 -12.461 1.00 98.62 79 ILE A O 1
ATOM 622 N N . SER A 1 80 ? 2.566 -5.292 -14.560 1.00 98.56 80 SER A N 1
ATOM 623 C CA . SER A 1 80 ? 1.156 -5.705 -14.585 1.00 98.56 80 SER A CA 1
ATOM 624 C C . SER A 1 80 ? 0.802 -6.677 -13.453 1.00 98.56 80 SER A C 1
ATOM 626 O O . SER A 1 80 ? -0.282 -6.609 -12.871 1.00 98.56 80 SER A O 1
ATOM 628 N N . ARG A 1 81 ? 1.726 -7.575 -13.083 1.00 98.62 81 ARG A N 1
ATOM 629 C CA . ARG A 1 81 ? 1.547 -8.477 -11.936 1.00 98.62 81 ARG A CA 1
ATOM 630 C C . ARG A 1 81 ? 1.512 -7.722 -10.604 1.00 98.62 81 ARG A C 1
ATOM 632 O O . ARG A 1 81 ? 0.730 -8.090 -9.724 1.00 98.62 81 ARG A O 1
ATOM 639 N N . LEU A 1 82 ? 2.370 -6.719 -10.429 1.00 98.62 82 LEU A N 1
ATOM 640 C CA . LEU A 1 82 ? 2.422 -5.901 -9.217 1.00 98.62 82 LEU A CA 1
ATOM 641 C C . LEU A 1 82 ? 1.204 -4.982 -9.102 1.00 98.62 82 LEU A C 1
ATOM 643 O O . LEU A 1 82 ? 0.620 -4.921 -8.024 1.00 98.62 82 LEU A O 1
ATOM 647 N N . GLU A 1 83 ? 0.769 -4.357 -10.193 1.00 98.62 83 GLU A N 1
ATOM 648 C CA . GLU A 1 83 ? -0.454 -3.545 -10.252 1.00 98.62 83 GLU A CA 1
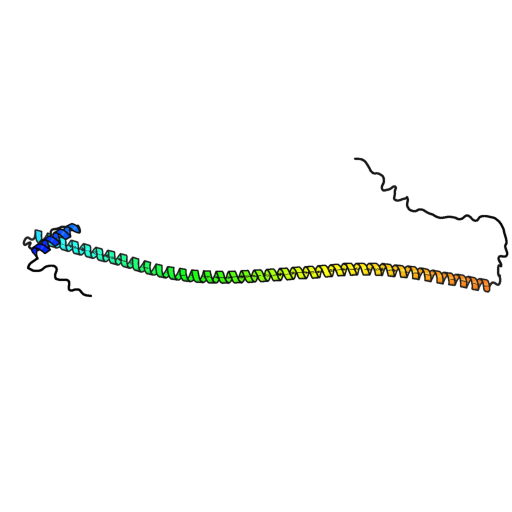ATOM 649 C C . GLU A 1 83 ? -1.677 -4.364 -9.819 1.00 98.62 83 GLU A C 1
ATOM 651 O O . GLU A 1 83 ? -2.379 -3.985 -8.883 1.00 98.62 83 GLU A O 1
ATOM 656 N N . ALA A 1 84 ? -1.855 -5.568 -10.375 1.00 98.56 84 ALA A N 1
ATOM 657 C CA . ALA A 1 84 ? -2.944 -6.461 -9.975 1.00 98.56 84 ALA A CA 1
ATOM 658 C C . ALA A 1 84 ? -2.868 -6.889 -8.495 1.00 98.56 84 ALA A C 1
ATOM 660 O O . ALA A 1 84 ? -3.887 -7.182 -7.864 1.00 98.56 84 ALA A O 1
ATOM 661 N N . LYS A 1 85 ? -1.662 -6.970 -7.916 1.00 98.62 85 LYS A N 1
ATOM 662 C CA . LYS A 1 85 ? -1.483 -7.266 -6.488 1.00 98.62 85 LYS A CA 1
ATOM 663 C C . LYS A 1 85 ? -1.866 -6.066 -5.621 1.00 98.62 85 LYS A C 1
ATOM 665 O O . LYS A 1 85 ? -2.496 -6.280 -4.586 1.00 98.62 85 LYS A O 1
ATOM 670 N N . ILE A 1 86 ? -1.508 -4.854 -6.040 1.00 98.69 86 ILE A N 1
ATOM 671 C CA . ILE A 1 86 ? -1.874 -3.605 -5.361 1.00 98.69 86 ILE A CA 1
ATOM 672 C C . ILE A 1 86 ? -3.398 -3.474 -5.320 1.00 98.69 86 ILE A C 1
ATOM 674 O O . ILE A 1 86 ? -3.955 -3.392 -4.231 1.00 98.69 86 ILE A O 1
ATOM 678 N N . GLU A 1 87 ? -4.083 -3.620 -6.458 1.00 98.56 87 GLU A N 1
ATOM 679 C CA . GLU A 1 87 ? -5.551 -3.540 -6.514 1.00 98.56 87 GLU A CA 1
ATOM 680 C C . GLU A 1 87 ? -6.238 -4.545 -5.571 1.00 98.56 87 GLU A C 1
ATOM 682 O O . GLU A 1 87 ? -7.210 -4.225 -4.883 1.00 98.56 87 GLU A O 1
ATOM 687 N N . ARG A 1 88 ? -5.713 -5.777 -5.487 1.00 98.62 88 ARG A N 1
ATOM 688 C CA . ARG A 1 88 ? -6.224 -6.791 -4.548 1.00 98.62 88 ARG A CA 1
ATOM 689 C C . ARG A 1 88 ? -5.993 -6.402 -3.091 1.00 98.62 88 ARG A C 1
ATOM 691 O O . ARG A 1 88 ? -6.866 -6.651 -2.261 1.00 98.62 88 ARG A O 1
ATOM 698 N N . MET A 1 89 ? -4.824 -5.850 -2.769 1.00 98.62 89 MET A N 1
ATOM 699 C CA . MET A 1 89 ? -4.502 -5.401 -1.413 1.00 98.62 89 MET A CA 1
ATOM 700 C C . MET A 1 89 ? -5.376 -4.215 -1.000 1.00 98.62 89 MET A C 1
ATOM 702 O O . MET A 1 89 ? -5.913 -4.233 0.105 1.00 98.62 89 MET A O 1
ATOM 706 N N . ASP A 1 90 ? -5.617 -3.260 -1.895 1.00 98.69 90 ASP A N 1
ATOM 707 C CA . ASP A 1 90 ? -6.512 -2.126 -1.645 1.00 98.69 90 ASP A CA 1
ATOM 708 C C . ASP A 1 90 ? -7.953 -2.587 -1.387 1.00 98.69 90 ASP A C 1
ATOM 710 O O . ASP A 1 90 ? -8.605 -2.134 -0.443 1.00 98.69 90 ASP A O 1
ATOM 714 N N . ALA A 1 91 ? -8.442 -3.563 -2.159 1.00 98.50 91 ALA A N 1
ATOM 715 C CA . ALA A 1 91 ? -9.754 -4.161 -1.923 1.00 98.50 91 ALA A CA 1
ATOM 716 C C . ALA A 1 91 ? -9.843 -4.862 -0.552 1.00 98.50 91 ALA A C 1
ATOM 718 O O . ALA A 1 91 ? -10.867 -4.764 0.131 1.00 98.50 91 ALA A O 1
ATOM 719 N N . GLN A 1 92 ? -8.777 -5.552 -0.129 1.00 98.62 92 GLN A N 1
ATOM 720 C CA . GLN A 1 92 ? -8.706 -6.186 1.190 1.00 98.62 92 GLN A CA 1
ATOM 721 C C . GLN A 1 92 ? -8.661 -5.160 2.325 1.00 98.62 92 GLN A C 1
ATOM 723 O O . GLN A 1 92 ? -9.358 -5.349 3.322 1.00 98.62 92 GLN A O 1
ATOM 728 N N . LEU A 1 93 ? -7.899 -4.075 2.169 1.00 98.69 93 LEU A N 1
ATOM 729 C CA . LEU A 1 93 ? -7.852 -2.977 3.135 1.00 98.69 93 LEU A CA 1
ATOM 730 C C . LEU A 1 93 ? -9.236 -2.350 3.310 1.00 98.69 93 LEU A C 1
ATOM 732 O O . LEU A 1 93 ? -9.750 -2.310 4.425 1.00 98.69 93 LEU A O 1
ATOM 736 N N . ALA A 1 94 ? -9.910 -2.003 2.212 1.00 98.50 94 ALA A N 1
ATOM 737 C CA . ALA A 1 94 ? -11.262 -1.453 2.266 1.00 98.50 94 ALA A CA 1
ATOM 738 C C . ALA A 1 94 ? -12.274 -2.413 2.921 1.00 98.50 94 ALA A C 1
ATOM 740 O O . ALA A 1 94 ? -13.200 -1.979 3.611 1.00 98.50 94 ALA A O 1
ATOM 741 N N . ALA A 1 95 ? -12.129 -3.728 2.718 1.00 98.62 95 ALA A N 1
ATOM 742 C CA . ALA A 1 95 ? -12.957 -4.723 3.396 1.00 98.62 95 ALA A CA 1
ATOM 743 C C . ALA A 1 95 ? -12.675 -4.767 4.907 1.00 98.62 95 ALA A C 1
ATOM 745 O O . ALA A 1 95 ? -13.616 -4.798 5.703 1.00 98.62 95 ALA A O 1
ATOM 746 N N . LYS A 1 96 ? -11.398 -4.717 5.302 1.00 98.44 96 LYS A N 1
ATOM 747 C CA . LYS A 1 96 ? -10.982 -4.707 6.708 1.00 98.44 96 LYS A CA 1
ATOM 748 C C . LYS A 1 96 ? -11.412 -3.438 7.433 1.00 98.44 96 LYS A C 1
ATOM 750 O O . LYS A 1 96 ? -11.903 -3.542 8.552 1.00 98.44 96 LYS A O 1
ATOM 755 N N . ASP A 1 97 ? -11.360 -2.279 6.789 1.00 98.69 97 ASP A N 1
ATOM 756 C CA . ASP A 1 97 ? -11.856 -1.026 7.368 1.00 98.69 97 ASP A CA 1
ATOM 757 C C . ASP A 1 97 ? -13.363 -1.080 7.655 1.00 98.69 97 ASP A C 1
ATOM 759 O O . ASP A 1 97 ? -13.832 -0.629 8.704 1.00 98.69 97 ASP A O 1
ATOM 763 N N . ARG A 1 98 ? -14.147 -1.693 6.757 1.00 98.56 98 ARG A N 1
ATOM 764 C CA . ARG A 1 98 ? -15.590 -1.908 6.975 1.00 98.56 98 ARG A CA 1
ATOM 765 C C . ARG A 1 98 ? -15.861 -2.884 8.119 1.00 98.56 98 ARG A C 1
ATOM 767 O O . ARG A 1 98 ? -16.788 -2.663 8.904 1.00 98.56 98 ARG A O 1
ATOM 774 N N . GLU A 1 99 ? -15.076 -3.956 8.209 1.00 98.56 99 GLU A N 1
ATOM 775 C CA . GLU A 1 99 ? -15.158 -4.937 9.295 1.00 98.56 99 GLU A CA 1
ATOM 776 C C . GLU A 1 99 ? -14.839 -4.278 10.643 1.00 98.56 99 GLU A C 1
ATOM 778 O O . GLU A 1 99 ? -15.644 -4.366 11.571 1.00 98.56 99 GLU A O 1
ATOM 783 N N . LEU A 1 100 ? -13.738 -3.524 10.719 1.00 98.50 100 LEU A N 1
ATOM 784 C CA . LEU A 1 100 ? -13.349 -2.755 11.901 1.00 98.50 100 LEU A CA 1
ATOM 785 C C . LEU A 1 100 ? -14.447 -1.777 12.322 1.00 98.50 100 LEU A C 1
ATOM 787 O O . LEU A 1 100 ? -14.876 -1.803 13.472 1.00 98.50 100 LEU A O 1
ATOM 791 N N . ALA A 1 101 ? -14.987 -0.985 11.392 1.00 98.56 101 ALA A N 1
ATOM 792 C CA . ALA A 1 101 ? -16.079 -0.060 11.695 1.00 98.56 101 ALA A CA 1
ATOM 793 C C . ALA A 1 101 ? -17.327 -0.775 12.250 1.00 98.56 101 ALA A C 1
ATOM 795 O O . ALA A 1 101 ? -18.039 -0.237 13.101 1.00 98.56 101 ALA A O 1
ATOM 796 N N . THR A 1 102 ? -17.608 -1.992 11.779 1.00 98.50 102 THR A N 1
ATOM 797 C CA . THR A 1 102 ? -18.728 -2.810 12.266 1.00 98.50 102 THR A CA 1
ATOM 798 C C . THR A 1 102 ? -18.462 -3.346 13.671 1.00 98.50 102 THR A C 1
ATOM 800 O O . THR A 1 102 ? -19.341 -3.265 14.537 1.00 98.50 102 THR A O 1
ATOM 803 N N . LEU A 1 103 ? -17.247 -3.839 13.925 1.00 98.56 103 LEU A N 1
ATOM 804 C CA . LEU A 1 103 ? -16.823 -4.309 15.242 1.00 98.56 103 LEU A CA 1
ATOM 805 C C . LEU A 1 103 ? -16.868 -3.179 16.271 1.00 98.56 103 LEU A C 1
ATOM 807 O O . LEU A 1 103 ? -17.509 -3.345 17.304 1.00 98.56 103 LEU A O 1
AT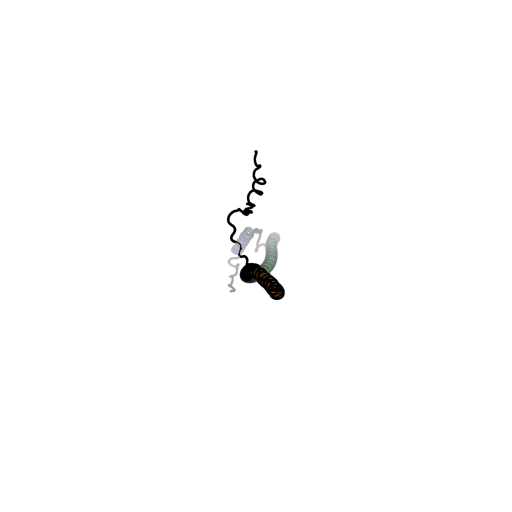OM 811 N N . THR A 1 104 ? -16.319 -2.003 15.958 1.00 98.56 104 THR A N 1
ATOM 812 C CA . THR A 1 104 ? -16.338 -0.839 16.857 1.00 98.56 104 THR A CA 1
ATOM 813 C C . THR A 1 104 ? -17.762 -0.409 17.218 1.00 98.56 104 THR A C 1
ATOM 815 O O . THR A 1 104 ? -18.056 -0.129 18.380 1.00 98.56 104 THR A O 1
ATOM 818 N N . ARG A 1 105 ? -18.696 -0.394 16.255 1.00 98.50 105 ARG A N 1
ATOM 819 C CA . ARG A 1 105 ? -20.113 -0.087 16.542 1.00 98.50 105 ARG A CA 1
ATOM 820 C C . ARG A 1 105 ? -20.755 -1.134 17.449 1.00 98.50 105 ARG A C 1
ATOM 822 O O . ARG A 1 105 ? -21.528 -0.786 18.342 1.00 98.50 105 ARG A O 1
ATOM 829 N N . THR A 1 106 ? -20.446 -2.406 17.218 1.00 98.56 106 THR A N 1
ATOM 830 C CA . THR A 1 106 ? -20.968 -3.521 18.017 1.00 98.56 106 THR A CA 1
ATOM 831 C C . THR A 1 106 ? -20.431 -3.465 19.445 1.00 98.56 106 THR A C 1
ATOM 833 O O . THR A 1 106 ? -21.198 -3.582 20.398 1.00 98.56 106 THR A O 1
ATOM 836 N N . GLU A 1 107 ? -19.136 -3.205 19.604 1.00 98.56 107 GLU A N 1
ATOM 837 C CA . GLU A 1 107 ? -18.483 -3.016 20.897 1.00 98.56 107 GLU A CA 1
ATOM 838 C C . GLU A 1 107 ? -19.085 -1.834 21.668 1.00 98.56 107 GLU A C 1
ATOM 840 O O . GLU A 1 107 ? -19.435 -1.978 22.842 1.00 98.56 107 GLU A O 1
ATOM 845 N N . ALA A 1 108 ? -19.293 -0.690 21.009 1.00 98.56 108 ALA A N 1
ATOM 846 C CA . ALA A 1 108 ? -19.917 0.481 21.623 1.00 98.56 108 ALA A CA 1
ATOM 847 C C . ALA A 1 108 ? -21.344 0.179 22.112 1.00 98.56 108 ALA A C 1
ATOM 849 O O . ALA A 1 108 ? -21.703 0.522 23.242 1.00 98.56 108 ALA A O 1
ATOM 850 N N . LYS A 1 109 ? -22.145 -0.521 21.296 1.00 98.50 109 LYS A N 1
ATOM 851 C CA . LYS A 1 109 ? -23.497 -0.961 21.671 1.00 98.50 109 LYS A CA 1
ATOM 852 C C . LYS A 1 109 ? -23.470 -1.907 22.874 1.00 98.50 109 LYS A C 1
ATOM 854 O O . LYS A 1 109 ? -24.236 -1.713 23.816 1.00 98.50 109 LYS A O 1
ATOM 859 N N . ASN A 1 110 ? -22.589 -2.905 22.860 1.00 98.50 110 ASN A N 1
ATOM 860 C CA . ASN A 1 110 ? -22.459 -3.870 23.952 1.00 98.50 110 ASN A CA 1
ATOM 861 C C . ASN A 1 110 ? -22.000 -3.192 25.246 1.00 98.50 110 ASN A C 1
ATOM 863 O O . ASN A 1 110 ? -22.542 -3.467 26.313 1.00 98.50 110 ASN A O 1
ATOM 867 N N . THR A 1 111 ? -21.063 -2.248 25.150 1.00 98.62 111 THR A N 1
ATOM 868 C CA . THR A 1 111 ? -20.598 -1.448 26.288 1.00 98.62 111 THR A CA 1
ATOM 869 C C . THR A 1 111 ? -21.737 -0.634 26.899 1.00 98.62 111 THR A C 1
ATOM 871 O O . THR A 1 111 ? -21.891 -0.611 28.119 1.00 98.62 111 THR A O 1
ATOM 874 N N . ALA A 1 112 ? -22.566 0.010 26.072 1.00 98.50 112 ALA A N 1
ATOM 875 C CA . ALA A 1 112 ? -23.735 0.747 26.549 1.00 98.50 112 ALA A CA 1
ATOM 876 C C . ALA A 1 112 ? -24.763 -0.178 27.225 1.00 98.50 112 ALA A C 1
ATOM 878 O O . ALA A 1 112 ? -25.264 0.147 28.300 1.00 98.50 112 ALA A O 1
ATOM 879 N N . ALA A 1 113 ? -25.029 -1.352 26.644 1.00 98.62 113 ALA A N 1
ATOM 880 C CA . ALA A 1 113 ? -25.932 -2.341 27.229 1.00 98.62 113 ALA A CA 1
ATOM 881 C C . ALA A 1 113 ? -25.427 -2.855 28.588 1.00 98.62 113 ALA A C 1
ATOM 883 O O . ALA A 1 113 ? -26.197 -2.937 29.543 1.00 98.62 113 ALA A O 1
ATOM 884 N N . LEU A 1 114 ? -24.128 -3.146 28.704 1.00 98.56 114 LEU A N 1
ATOM 885 C CA . LEU A 1 114 ? -23.515 -3.561 29.966 1.00 98.56 114 LEU A CA 1
ATOM 886 C C . LEU A 1 114 ? -23.614 -2.469 31.034 1.00 98.56 114 LEU A C 1
ATOM 888 O O . LEU A 1 114 ? -23.965 -2.774 32.171 1.00 98.56 114 LEU A O 1
ATOM 892 N N . LYS A 1 115 ? -23.372 -1.201 30.678 1.00 98.62 115 LYS A N 1
ATOM 893 C CA . LYS A 1 115 ? -23.550 -0.072 31.606 1.00 98.62 115 LYS A CA 1
ATOM 894 C C . LYS A 1 115 ? -24.987 0.022 32.118 1.00 98.62 115 LYS A C 1
ATOM 896 O O . LYS A 1 115 ? -25.184 0.093 33.326 1.00 98.62 115 LYS A O 1
ATOM 901 N N . ALA A 1 116 ? -25.975 -0.081 31.229 1.00 98.56 116 ALA A N 1
ATOM 902 C CA . ALA A 1 116 ? -27.385 -0.072 31.619 1.00 98.56 116 ALA A CA 1
ATOM 903 C C . ALA A 1 116 ? -27.742 -1.244 32.558 1.00 98.56 116 ALA A C 1
ATOM 905 O O . ALA A 1 116 ? -28.476 -1.068 33.528 1.00 98.56 116 ALA A O 1
ATOM 906 N N . HIS A 1 117 ? -27.191 -2.439 32.315 1.00 98.44 117 HIS A N 1
ATOM 907 C CA . HIS A 1 117 ? -27.369 -3.580 33.217 1.00 98.44 117 HIS A CA 1
ATOM 908 C C . HIS A 1 117 ? -26.728 -3.358 34.590 1.00 98.44 117 HIS A C 1
ATOM 910 O O . HIS A 1 117 ? -27.335 -3.710 35.600 1.00 98.44 117 HIS A O 1
ATOM 916 N N . ILE A 1 118 ? -25.533 -2.763 34.642 1.00 98.56 118 ILE A N 1
ATOM 917 C CA . ILE A 1 118 ? -24.863 -2.418 35.903 1.00 98.56 118 ILE A CA 1
ATOM 918 C C . ILE A 1 118 ? -25.711 -1.424 36.702 1.00 98.56 118 ILE A C 1
ATOM 920 O O . ILE A 1 118 ? -25.932 -1.643 37.891 1.00 98.56 118 ILE A O 1
ATOM 924 N N . GLU A 1 119 ? -26.222 -0.373 36.062 1.00 98.56 119 GLU A N 1
ATOM 925 C CA . GLU A 1 119 ? -27.089 0.618 36.711 1.00 98.56 119 GLU A CA 1
ATOM 926 C C . GLU A 1 119 ? -28.368 -0.023 37.259 1.00 98.56 119 GLU A C 1
ATOM 928 O O . GLU A 1 119 ? -28.746 0.228 38.403 1.00 98.56 119 GLU A O 1
ATOM 933 N N . LYS A 1 120 ? -28.998 -0.918 36.489 1.00 98.50 120 LY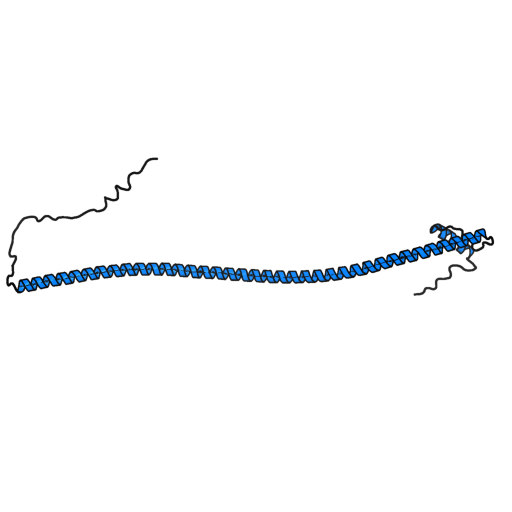S A N 1
ATOM 934 C CA . LYS A 1 120 ? -30.186 -1.648 36.942 1.00 98.50 120 LYS A CA 1
ATOM 935 C C . LYS A 1 120 ? -29.896 -2.506 38.177 1.00 98.50 120 LYS A C 1
ATOM 937 O O . LYS A 1 120 ? -30.644 -2.456 39.148 1.00 98.50 120 LYS A O 1
ATOM 942 N N . LEU A 1 121 ? -28.789 -3.251 38.172 1.00 98.50 121 LEU A N 1
ATOM 943 C CA . LEU A 1 121 ? -28.381 -4.064 39.322 1.00 98.50 121 LEU A CA 1
ATOM 944 C C . LEU A 1 121 ? -28.066 -3.207 40.555 1.00 98.50 121 LEU A C 1
ATOM 946 O O . LEU A 1 121 ? -28.355 -3.614 41.679 1.00 98.50 121 LEU A O 1
ATOM 950 N N . GLN A 1 122 ? -27.489 -2.017 40.366 1.00 98.56 122 GLN A N 1
ATOM 951 C CA . GLN A 1 122 ? -27.260 -1.070 41.459 1.00 98.56 122 GLN A CA 1
ATOM 952 C C . GLN A 1 122 ? -28.578 -0.559 42.051 1.00 98.56 122 GLN A C 1
ATOM 954 O O . GLN A 1 122 ? -28.709 -0.528 43.272 1.00 98.56 122 GLN A O 1
ATOM 959 N N . GLN A 1 123 ? -29.564 -0.228 41.211 1.00 98.44 123 GLN A N 1
ATOM 960 C CA . GLN A 1 123 ? -30.896 0.184 41.664 1.00 98.44 123 GLN A CA 1
ATOM 961 C C . GLN A 1 123 ? -31.597 -0.929 42.449 1.00 98.44 123 GLN A C 1
ATOM 963 O O . GLN A 1 123 ? -32.046 -0.691 43.569 1.00 98.44 123 GLN A O 1
ATOM 968 N N . GLU A 1 124 ? -31.625 -2.151 41.909 1.00 98.12 124 GLU A N 1
ATOM 969 C CA . GLU A 1 124 ? -32.212 -3.313 42.588 1.00 98.12 124 GLU A CA 1
ATOM 970 C C . GLU A 1 124 ? -31.534 -3.550 43.947 1.00 98.12 124 GLU A C 1
ATOM 972 O O . GLU A 1 124 ? -32.210 -3.696 44.966 1.00 98.12 124 GLU A O 1
ATOM 977 N N . ARG A 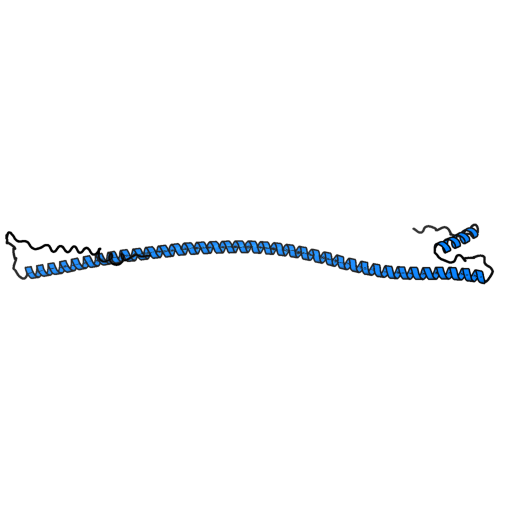1 125 ? -30.195 -3.509 44.004 1.00 98.50 125 ARG A N 1
ATOM 978 C CA . ARG A 1 125 ? -29.437 -3.619 45.261 1.00 98.50 125 ARG A CA 1
ATOM 979 C C . ARG A 1 125 ? -29.858 -2.553 46.277 1.00 98.50 125 ARG A C 1
ATOM 981 O O . ARG A 1 125 ? -30.053 -2.881 47.448 1.00 98.50 125 ARG A O 1
ATOM 988 N N . ASP A 1 126 ? -29.986 -1.299 45.856 1.00 98.44 126 ASP A N 1
ATOM 989 C CA . ASP A 1 126 ? -30.331 -0.188 46.747 1.00 98.44 126 ASP A CA 1
ATOM 990 C C . ASP A 1 126 ? -31.771 -0.304 47.274 1.00 98.44 126 ASP A C 1
ATOM 992 O O . ASP A 1 126 ? -32.035 -0.019 48.446 1.00 98.44 126 ASP A O 1
ATOM 996 N N . GLU A 1 127 ? -32.707 -0.771 46.445 1.00 98.12 127 GLU A N 1
ATOM 997 C CA . GLU A 1 127 ? -34.079 -1.091 46.857 1.00 98.12 127 GLU A CA 1
ATOM 998 C C . GLU A 1 127 ? -34.119 -2.243 47.864 1.00 98.12 127 GLU A C 1
ATOM 1000 O O . GLU A 1 127 ? -34.753 -2.123 48.920 1.00 98.12 127 GLU A O 1
ATOM 1005 N N . PHE A 1 128 ? -33.383 -3.326 47.597 1.00 98.44 128 PHE A N 1
ATOM 1006 C CA . PHE A 1 128 ? -33.237 -4.438 48.536 1.00 98.44 128 PHE A CA 1
ATOM 1007 C C . PHE A 1 128 ? -32.664 -3.969 49.873 1.00 98.44 128 PHE A C 1
ATOM 1009 O O . PHE A 1 128 ? -33.178 -4.338 50.930 1.00 98.44 128 PHE A O 1
ATOM 1016 N N . GLN A 1 129 ? -31.644 -3.111 49.854 1.00 98.44 129 GLN A N 1
ATOM 1017 C CA . GLN A 1 129 ? -31.040 -2.581 51.071 1.00 98.44 129 GLN A CA 1
ATOM 1018 C C . GLN A 1 129 ? -32.030 -1.733 51.885 1.00 98.44 129 GLN A C 1
ATOM 1020 O O . GLN A 1 129 ? -32.119 -1.901 53.105 1.00 98.44 129 GLN A O 1
ATOM 1025 N N . LYS A 1 130 ? -32.830 -0.876 51.233 1.00 98.31 130 LYS A N 1
ATOM 1026 C CA . LYS A 1 130 ? -33.904 -0.111 51.898 1.00 98.31 130 LYS A CA 1
ATOM 1027 C C . LYS A 1 130 ? -34.938 -1.030 52.542 1.00 98.31 130 LYS A C 1
ATOM 1029 O O . LYS A 1 130 ? -35.328 -0.807 53.689 1.00 98.31 130 LYS A O 1
ATOM 1034 N N . MET A 1 131 ? -35.356 -2.076 51.833 1.00 98.19 131 MET A N 1
ATOM 1035 C CA . MET A 1 131 ? -36.317 -3.053 52.339 1.00 98.19 131 MET A CA 1
ATOM 1036 C C . MET A 1 131 ? -35.773 -3.819 53.551 1.00 98.19 131 MET A C 1
ATOM 1038 O O . MET A 1 131 ? -36.493 -3.976 54.536 1.00 98.19 131 MET A O 1
ATOM 1042 N N . VAL A 1 132 ? -34.505 -4.243 53.523 1.00 98.44 132 VAL A N 1
ATOM 1043 C CA . VAL A 1 132 ? -33.844 -4.905 54.663 1.00 98.44 132 VAL A CA 1
ATOM 1044 C C . VAL A 1 132 ? -33.837 -3.995 55.891 1.00 98.44 132 VAL A C 1
ATOM 1046 O O . VAL A 1 132 ? -34.243 -4.424 56.971 1.00 98.44 132 VAL A O 1
ATOM 1049 N N . ILE A 1 133 ? -33.447 -2.726 55.731 1.00 97.94 133 ILE A N 1
ATOM 1050 C CA . ILE A 1 133 ? -33.447 -1.750 56.830 1.00 97.94 133 ILE A CA 1
ATOM 1051 C C . ILE A 1 133 ? -34.867 -1.553 57.382 1.00 97.94 133 ILE A C 1
ATOM 1053 O O . ILE A 1 133 ? -35.065 -1.606 58.597 1.00 97.94 133 ILE A O 1
ATOM 1057 N N . GLY A 1 134 ? -35.864 -1.379 56.509 1.00 97.88 134 GLY A N 1
ATOM 1058 C CA . GLY A 1 134 ? -37.265 -1.236 56.913 1.00 97.88 134 GLY A CA 1
ATOM 1059 C C . GLY A 1 134 ? -37.787 -2.461 57.671 1.00 97.88 134 GLY A C 1
ATOM 1060 O O . GLY A 1 134 ? -38.413 -2.326 58.722 1.00 97.88 134 GLY A O 1
ATOM 1061 N N . ASN A 1 135 ? -37.467 -3.669 57.203 1.00 97.88 135 ASN A N 1
ATOM 1062 C CA . ASN A 1 135 ? -37.848 -4.909 57.876 1.00 97.88 135 ASN A CA 1
ATOM 1063 C C . ASN A 1 135 ? -37.203 -5.026 59.270 1.00 97.88 135 ASN A C 1
ATOM 1065 O O . ASN A 1 135 ? -37.882 -5.359 60.243 1.00 97.88 135 ASN A O 1
ATOM 1069 N N . GLN A 1 136 ? -35.921 -4.663 59.394 1.00 97.81 136 GLN A N 1
ATOM 1070 C CA . GLN A 1 136 ? -35.200 -4.625 60.670 1.00 97.81 136 GLN A CA 1
ATOM 1071 C C . GLN A 1 136 ? -35.868 -3.667 61.675 1.00 97.81 136 GLN A C 1
ATOM 1073 O O . GLN A 1 136 ? -36.002 -3.993 62.860 1.00 97.81 136 GLN A O 1
ATOM 1078 N N . GLN A 1 137 ? -36.314 -2.495 61.208 1.00 97.69 137 GLN A N 1
ATOM 1079 C CA . GLN A 1 137 ? -37.024 -1.510 62.028 1.00 97.69 137 GLN A CA 1
ATOM 1080 C C . GLN A 1 137 ? -38.375 -2.043 62.510 1.00 97.69 137 GLN A C 1
ATOM 1082 O O . GLN A 1 137 ? -38.646 -2.002 63.711 1.00 97.69 137 GLN A O 1
ATOM 1087 N N . VAL A 1 138 ? -39.186 -2.606 61.609 1.00 98.06 138 VAL A N 1
ATOM 1088 C CA . VAL A 1 138 ? -40.485 -3.208 61.956 1.00 98.06 138 VAL A CA 1
ATOM 1089 C C . VAL A 1 138 ? -40.305 -4.337 62.968 1.00 98.06 138 VAL A C 1
ATOM 1091 O O . VAL A 1 138 ? -40.997 -4.370 63.984 1.00 98.06 138 VAL A O 1
ATOM 1094 N N . ARG A 1 139 ? -39.324 -5.222 62.757 1.00 97.44 139 ARG A N 1
ATOM 1095 C CA . ARG A 1 139 ? -39.004 -6.301 63.702 1.00 97.44 139 ARG A CA 1
ATOM 1096 C C . ARG A 1 139 ? -38.650 -5.752 65.083 1.00 97.44 139 ARG A C 1
ATOM 1098 O O . ARG A 1 139 ? -39.093 -6.286 66.096 1.00 97.44 139 ARG A O 1
ATOM 1105 N N . THR A 1 140 ? -37.875 -4.672 65.132 1.00 97.31 140 THR A N 1
ATOM 1106 C CA . THR A 1 140 ? -37.499 -4.015 66.390 1.00 97.31 140 THR A CA 1
ATOM 1107 C C . THR A 1 140 ? -38.729 -3.439 67.098 1.00 97.31 140 THR A C 1
ATOM 1109 O O . THR A 1 140 ? -38.924 -3.696 68.287 1.00 97.31 140 THR A O 1
ATOM 1112 N N . GLN A 1 141 ? -39.607 -2.736 66.376 1.00 97.44 141 GLN A N 1
ATOM 1113 C CA . GLN A 1 141 ? -40.866 -2.204 66.915 1.00 97.44 141 GLN A CA 1
ATOM 1114 C C . GLN A 1 141 ? -41.776 -3.316 67.454 1.00 97.44 141 GLN A C 1
ATOM 1116 O O . GLN A 1 141 ? -42.224 -3.234 68.597 1.00 97.44 141 GLN A O 1
ATOM 1121 N N . GLN A 1 142 ? -41.967 -4.400 66.696 1.00 96.94 142 GLN A N 1
ATOM 1122 C CA . GLN A 1 142 ? -42.763 -5.555 67.124 1.00 96.94 142 GLN A CA 1
ATOM 1123 C C . GLN A 1 142 ? -42.221 -6.189 68.411 1.00 96.94 142 GLN A C 1
ATOM 1125 O O . GLN A 1 142 ? -42.996 -6.532 69.306 1.00 96.94 142 GLN A O 1
ATOM 1130 N N . ILE A 1 143 ? -40.895 -6.310 68.547 1.00 97.12 143 ILE A N 1
ATOM 1131 C CA . ILE A 1 143 ? -40.262 -6.804 69.780 1.00 97.12 143 ILE A CA 1
ATOM 1132 C C . ILE A 1 143 ? -40.594 -5.884 70.962 1.00 97.12 143 ILE A C 1
ATOM 1134 O O . ILE A 1 143 ? -40.929 -6.371 72.044 1.00 97.12 143 ILE A O 1
ATOM 1138 N N . HIS A 1 144 ? -40.513 -4.564 70.782 1.00 97.56 144 HIS A N 1
ATOM 1139 C CA . HIS A 1 144 ? -40.841 -3.606 71.839 1.00 97.56 144 HIS A CA 1
ATOM 1140 C C . HIS A 1 144 ? -42.318 -3.661 72.242 1.00 97.56 144 HIS A C 1
ATOM 1142 O O . HIS A 1 144 ? -42.620 -3.707 73.438 1.00 97.56 144 HIS A O 1
ATOM 1148 N N . GLU A 1 145 ? -43.232 -3.694 71.273 1.00 97.00 145 GLU A N 1
ATOM 1149 C CA . GLU A 1 145 ? -44.670 -3.798 71.529 1.00 97.00 145 GLU A CA 1
ATOM 1150 C C . GLU A 1 145 ? -45.034 -5.097 72.247 1.00 97.00 145 GLU A C 1
ATOM 1152 O O . GLU A 1 145 ? -45.786 -5.075 73.223 1.00 97.00 145 GLU A O 1
ATOM 1157 N N . THR A 1 146 ? -44.459 -6.220 71.815 1.00 96.62 146 THR A N 1
ATOM 1158 C CA . THR A 1 146 ? -44.689 -7.532 72.435 1.00 96.62 146 THR A CA 1
ATOM 1159 C C . THR A 1 146 ? -44.217 -7.528 73.886 1.00 96.62 146 THR A C 1
ATOM 1161 O O . THR A 1 146 ? -44.997 -7.846 74.781 1.00 96.62 146 THR A O 1
ATOM 1164 N N . LYS A 1 147 ? -43.000 -7.035 74.157 1.00 97.25 147 LYS A N 1
ATOM 1165 C CA . LYS A 1 147 ? -42.478 -6.900 75.529 1.00 97.25 147 LYS A CA 1
ATOM 1166 C C . LYS A 1 147 ? -43.329 -5.979 76.405 1.00 97.25 147 LYS A C 1
ATOM 1168 O O . LYS A 1 147 ? -43.430 -6.197 77.612 1.00 97.25 147 LYS A O 1
ATOM 1173 N N . LYS A 1 148 ? -43.922 -4.922 75.838 1.00 97.25 148 LYS A N 1
ATOM 1174 C CA . LYS A 1 148 ? -44.838 -4.040 76.576 1.00 97.25 148 LYS A CA 1
ATOM 1175 C C . LYS A 1 148 ? -46.112 -4.792 76.974 1.00 97.25 148 LYS A C 1
ATOM 1177 O O . LYS A 1 148 ? -46.478 -4.756 78.148 1.00 97.25 148 LYS A O 1
ATOM 1182 N N . LYS A 1 149 ? -46.732 -5.509 76.030 1.00 96.31 149 LYS A N 1
ATOM 1183 C CA . LYS A 1 149 ? -47.928 -6.330 76.280 1.00 96.31 149 LYS A CA 1
ATOM 1184 C C . LYS A 1 149 ? -47.655 -7.442 77.295 1.00 96.31 149 LYS A C 1
ATOM 1186 O O . LYS A 1 149 ? -48.462 -7.642 78.193 1.00 96.31 149 LYS A O 1
ATOM 1191 N N . GLU A 1 150 ? -46.500 -8.106 77.219 1.00 95.69 150 GLU A N 1
ATOM 1192 C CA . GLU A 1 150 ? -46.077 -9.110 78.208 1.00 95.69 150 GLU A CA 1
ATOM 1193 C C . GLU A 1 150 ? -45.997 -8.525 79.626 1.00 95.69 150 GLU A C 1
ATOM 1195 O O . GLU A 1 150 ? -46.510 -9.119 80.573 1.00 95.69 150 GLU A O 1
ATOM 1200 N N . LYS A 1 151 ? -45.407 -7.332 79.789 1.00 96.56 151 LYS A N 1
ATOM 1201 C CA . LYS A 1 151 ? -45.341 -6.652 81.095 1.00 96.56 151 LYS A CA 1
ATOM 1202 C C . LYS A 1 151 ? -46.726 -6.291 81.636 1.00 96.56 151 LYS A C 1
ATOM 1204 O O . LYS A 1 151 ? -46.968 -6.451 82.832 1.00 96.56 151 LYS A O 1
ATOM 1209 N N . GLU A 1 152 ? -47.625 -5.802 80.783 1.00 95.56 152 GLU A N 1
ATOM 1210 C CA . GLU A 1 152 ? -49.011 -5.498 81.165 1.00 95.56 152 GLU A CA 1
ATOM 1211 C C . GLU A 1 152 ? -49.778 -6.767 81.555 1.00 95.56 152 GLU A C 1
ATOM 1213 O O . GLU A 1 152 ? -50.446 -6.779 82.588 1.00 95.56 152 GLU A O 1
ATOM 1218 N N . TYR A 1 153 ? -49.609 -7.856 80.800 1.00 96.00 153 TYR A N 1
ATOM 1219 C CA . TYR A 1 153 ? -50.204 -9.155 81.107 1.00 96.00 153 TYR A CA 1
ATOM 1220 C C . TYR A 1 153 ? -49.740 -9.691 82.469 1.00 96.00 153 TYR A C 1
ATOM 1222 O O . TYR A 1 153 ? -50.569 -10.051 83.303 1.00 96.00 153 TYR A O 1
ATOM 1230 N N . ILE A 1 154 ? -48.430 -9.658 82.747 1.00 95.12 154 ILE A N 1
ATOM 1231 C CA . ILE A 1 154 ? -47.877 -10.052 84.055 1.00 95.12 154 ILE A CA 1
ATOM 1232 C C . ILE A 1 154 ? -48.470 -9.190 85.180 1.00 95.12 154 ILE A C 1
ATOM 1234 O O . ILE A 1 154 ? -48.836 -9.713 86.234 1.00 95.12 154 ILE A O 1
ATOM 1238 N N . LYS A 1 155 ? -48.598 -7.872 84.969 1.00 95.00 155 LYS A N 1
ATOM 1239 C CA . LYS A 1 155 ? -49.186 -6.955 85.957 1.00 95.00 155 LYS A CA 1
ATOM 1240 C C . LYS A 1 155 ? -50.647 -7.303 86.261 1.00 95.00 155 LYS A C 1
ATOM 1242 O O . LYS A 1 155 ? -51.024 -7.335 87.431 1.00 95.00 155 LYS A O 1
ATOM 1247 N N . LEU A 1 156 ? -51.455 -7.576 85.236 1.00 95.19 156 LEU A N 1
ATOM 1248 C CA . LEU A 1 156 ? -52.855 -7.983 85.399 1.00 95.19 156 LEU A CA 1
ATOM 1249 C C . LEU A 1 156 ? -52.966 -9.328 86.123 1.00 95.19 156 LEU A C 1
ATOM 1251 O O . LEU A 1 156 ? -53.718 -9.441 87.087 1.00 95.19 156 LEU A O 1
ATOM 1255 N N . GLN A 1 157 ? -52.148 -10.310 85.741 1.00 93.50 157 GLN A N 1
ATOM 1256 C CA . GLN A 1 157 ? -52.126 -11.622 86.385 1.00 93.50 157 GLN A CA 1
ATOM 1257 C C . GLN A 1 157 ? -51.764 -11.533 87.879 1.00 93.50 157 GLN A C 1
ATOM 1259 O O . GLN A 1 157 ? -52.329 -12.248 88.707 1.00 93.50 157 GLN A O 1
ATOM 1264 N N . LEU A 1 158 ? -50.831 -10.650 88.253 1.00 92.69 158 LEU A N 1
ATOM 1265 C CA . LEU A 1 158 ? -50.497 -10.390 89.657 1.00 92.69 158 LEU A CA 1
ATOM 1266 C C . LEU A 1 158 ? -51.656 -9.726 90.411 1.00 92.69 158 LEU A C 1
ATOM 1268 O O . LEU A 1 158 ? -51.927 -10.104 91.551 1.00 92.69 158 LEU A O 1
ATOM 1272 N N . GLN A 1 159 ? -52.352 -8.775 89.781 1.00 92.19 159 GLN A N 1
ATOM 1273 C CA . GLN A 1 159 ? -53.527 -8.121 90.360 1.00 92.19 159 GLN A CA 1
ATOM 1274 C C . GLN A 1 159 ? -54.661 -9.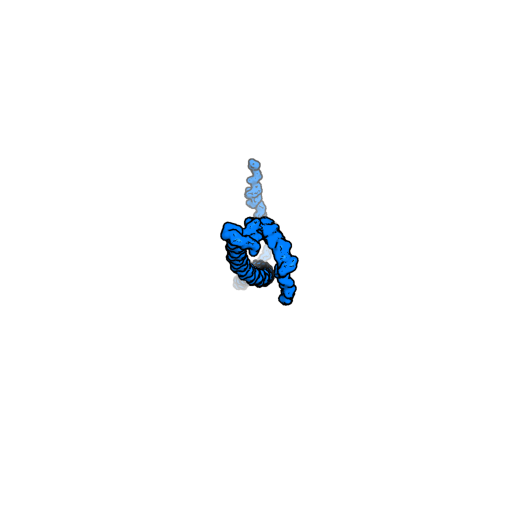125 90.616 1.00 92.19 159 GLN A C 1
ATOM 1276 O O . GLN A 1 159 ? -55.264 -9.107 91.688 1.00 92.19 159 GLN A O 1
ATOM 1281 N N . GLU A 1 160 ? -54.934 -10.022 89.667 1.00 91.25 160 GLU A N 1
ATOM 1282 C CA . GLU A 1 160 ? -55.931 -11.085 89.825 1.00 91.25 160 GLU A CA 1
ATOM 1283 C C . GLU A 1 160 ? -55.568 -12.042 90.960 1.00 91.25 160 GLU A C 1
ATOM 1285 O O . GLU A 1 160 ? -56.404 -12.297 91.825 1.00 91.25 160 GLU A O 1
ATOM 1290 N N . LYS A 1 161 ? -54.311 -12.508 91.018 1.00 92.25 161 LYS A N 1
ATOM 1291 C CA . LYS A 1 161 ? -53.824 -13.356 92.119 1.00 92.25 161 LYS A CA 1
ATOM 1292 C C . LYS A 1 161 ? -53.955 -12.662 93.477 1.00 92.25 161 LYS A C 1
ATOM 1294 O O . LYS A 1 161 ? -54.386 -13.288 94.441 1.00 92.25 161 LYS A O 1
ATOM 1299 N N . LEU A 1 162 ? -53.630 -11.369 93.563 1.00 88.62 162 LEU A N 1
ATOM 1300 C CA . LEU A 1 162 ? -53.810 -10.582 94.786 1.00 88.62 162 LEU A CA 1
ATOM 1301 C C . LEU A 1 162 ? -55.289 -10.494 95.186 1.00 88.62 162 LEU A C 1
ATOM 1303 O O . LEU A 1 162 ? -55.623 -10.720 96.348 1.00 88.62 162 LEU A O 1
ATOM 1307 N N . ASN A 1 163 ? -56.176 -10.203 94.231 1.00 90.12 163 ASN A N 1
ATOM 1308 C CA . ASN A 1 163 ? -57.619 -10.174 94.466 1.00 90.12 163 ASN A CA 1
ATOM 1309 C C . ASN A 1 163 ? -58.136 -11.540 94.944 1.00 90.12 163 ASN A C 1
ATOM 1311 O O . ASN A 1 163 ? -58.951 -11.587 95.863 1.00 90.12 163 ASN A O 1
ATOM 1315 N N . GLN A 1 164 ? -57.636 -12.643 94.380 1.00 88.56 164 GLN A N 1
ATOM 1316 C CA . GLN A 1 164 ? -57.942 -14.006 94.825 1.00 88.56 164 GLN A CA 1
ATOM 1317 C C . GLN A 1 164 ? -57.550 -14.223 96.290 1.00 88.56 164 GLN A C 1
ATOM 1319 O O . GLN A 1 164 ? -58.406 -14.593 97.089 1.00 88.56 164 GLN A O 1
ATOM 1324 N N . VAL A 1 165 ? -56.311 -13.893 96.669 1.00 88.88 165 VAL A N 1
ATOM 1325 C CA . VAL A 1 165 ? -55.827 -14.014 98.058 1.00 88.88 165 VAL A CA 1
ATOM 1326 C C . VAL A 1 165 ? -56.648 -13.150 99.021 1.00 88.88 165 VAL A C 1
ATOM 1328 O O . VAL A 1 165 ? -56.964 -13.579 100.130 1.00 88.88 165 VAL A O 1
ATOM 1331 N N . LEU A 1 166 ? -57.024 -11.931 98.620 1.00 83.12 166 LEU A N 1
ATOM 1332 C CA . LEU A 1 166 ? -57.882 -11.058 99.429 1.00 83.12 166 LEU A CA 1
ATOM 1333 C C . LEU A 1 166 ? -59.291 -11.637 99.599 1.00 83.12 166 LEU A C 1
ATOM 1335 O O . LEU A 1 166 ? -59.849 -11.572 100.694 1.00 83.12 166 LEU A O 1
ATOM 1339 N N . MET A 1 167 ? -59.862 -12.220 98.544 1.00 80.25 167 MET A N 1
ATOM 1340 C CA . MET A 1 167 ? -61.170 -12.875 98.589 1.00 80.25 167 MET A CA 1
ATOM 1341 C C . MET A 1 167 ? -61.146 -14.158 99.420 1.00 80.25 167 MET A C 1
ATOM 1343 O O . MET A 1 167 ? -62.094 -14.408 100.161 1.00 80.25 167 MET A O 1
ATOM 1347 N N . GLU A 1 168 ? -60.070 -14.941 99.354 1.00 78.00 168 GLU A N 1
ATOM 1348 C CA . GLU A 1 168 ? -59.839 -16.099 100.222 1.00 78.00 168 GLU A CA 1
ATOM 1349 C C . GLU A 1 168 ? -59.701 -15.664 101.677 1.00 78.00 168 GLU A C 1
ATOM 1351 O O . GLU A 1 168 ? -60.434 -16.170 102.521 1.00 78.00 168 GLU A O 1
ATOM 1356 N N . LYS A 1 169 ? -58.894 -14.632 101.972 1.00 71.62 169 LYS A N 1
ATOM 1357 C CA . LYS A 1 169 ? -58.847 -14.028 103.311 1.00 71.62 169 LYS A CA 1
ATOM 1358 C C . LYS A 1 169 ? -60.212 -13.534 103.772 1.00 71.62 169 LYS A C 1
ATOM 1360 O O . LYS A 1 169 ? -60.532 -13.720 104.941 1.00 71.62 169 LYS A O 1
ATOM 1365 N N . LYS A 1 170 ? -61.021 -12.920 102.900 1.00 68.19 170 LYS A N 1
ATOM 1366 C CA . LYS A 1 170 ? -62.389 -12.476 103.221 1.00 68.19 170 LYS A CA 1
ATOM 1367 C C . LYS A 1 170 ? -63.317 -13.662 103.498 1.00 68.19 170 LYS A C 1
ATOM 1369 O O . LYS A 1 170 ? -64.113 -13.595 104.424 1.00 68.19 170 LYS A O 1
ATOM 1374 N N . LYS A 1 171 ? -63.201 -14.761 102.745 1.00 65.94 171 LYS A N 1
ATOM 1375 C CA . LYS A 1 171 ? -63.949 -16.004 102.995 1.00 65.94 171 LYS A CA 1
ATOM 1376 C C . LYS A 1 171 ? -63.533 -16.655 104.314 1.00 65.94 171 LYS A C 1
ATOM 1378 O O . LYS A 1 171 ? -64.413 -17.000 105.097 1.00 65.94 171 LYS A O 1
ATOM 1383 N N . GLU A 1 172 ? -62.234 -16.749 104.587 1.00 58.50 172 GLU A N 1
ATOM 1384 C CA . GLU A 1 172 ? -61.661 -17.271 105.836 1.00 58.50 172 GLU A CA 1
ATOM 1385 C C . GLU A 1 172 ? -62.102 -16.421 107.043 1.00 58.50 172 GLU A C 1
ATOM 1387 O O . GLU A 1 172 ? -62.591 -16.955 108.034 1.00 58.50 172 GLU A O 1
ATOM 1392 N N . SER A 1 173 ? -62.043 -15.087 106.923 1.00 52.00 173 SER A N 1
ATOM 1393 C CA . SER A 1 173 ? -62.517 -14.138 107.949 1.00 52.00 173 SER A CA 1
ATOM 1394 C C . SER A 1 173 ? -64.043 -14.005 108.036 1.00 52.00 173 SER A C 1
ATOM 1396 O O . SER A 1 173 ? -64.543 -13.538 109.048 1.00 52.00 173 SER A O 1
ATOM 1398 N N . SER A 1 174 ? -64.804 -14.452 107.030 1.00 55.19 174 SER A N 1
ATOM 1399 C CA . SER A 1 174 ? -66.269 -14.593 107.122 1.00 55.19 174 SER A CA 1
ATOM 1400 C C . SER A 1 174 ? -66.710 -15.941 107.710 1.00 55.19 174 SER A C 1
ATOM 1402 O O . SER A 1 174 ? -67.805 -16.042 108.252 1.00 55.19 174 SER A O 1
ATOM 1404 N N . ARG A 1 175 ? -65.864 -16.980 107.615 1.00 52.69 175 ARG A N 1
ATOM 1405 C CA . ARG A 1 175 ? -66.076 -18.298 108.242 1.00 52.69 175 ARG A CA 1
ATOM 1406 C C . ARG A 1 175 ? -65.638 -18.315 109.705 1.00 52.69 175 ARG A C 1
ATOM 1408 O O . ARG A 1 175 ? -66.290 -18.952 110.523 1.00 52.69 175 ARG A O 1
ATOM 1415 N N . SER A 1 176 ? -64.575 -17.592 110.038 1.00 50.56 176 SER A N 1
ATOM 1416 C CA . SER A 1 176 ? -64.216 -17.236 111.408 1.00 50.56 176 SER A CA 1
ATOM 1417 C C . SER A 1 176 ? -64.973 -15.964 111.778 1.00 50.56 176 SER A C 1
ATOM 1419 O O . SER A 1 176 ? -64.463 -14.878 111.535 1.00 50.56 176 SER A O 1
ATOM 1421 N N . GLY A 1 177 ? -66.188 -16.083 112.320 1.00 44.41 177 GLY A N 1
ATOM 1422 C CA . GLY A 1 177 ? -67.038 -14.950 112.707 1.00 44.41 177 GLY A CA 1
ATOM 1423 C C . GLY A 1 177 ? -66.391 -14.012 113.732 1.00 44.41 177 GLY A C 1
ATOM 1424 O O . GLY A 1 177 ? -66.687 -14.085 114.921 1.00 44.41 177 GLY A O 1
ATOM 1425 N N . MET A 1 178 ? -65.520 -13.115 113.276 1.00 42.28 178 MET A N 1
ATOM 1426 C CA . MET A 1 178 ? -64.988 -12.023 114.076 1.00 42.28 178 MET A CA 1
ATOM 1427 C C . MET A 1 178 ? -64.725 -10.813 113.178 1.00 42.28 178 MET A C 1
ATOM 1429 O O . MET A 1 178 ? -63.655 -10.647 112.591 1.00 42.28 178 MET A O 1
ATOM 1433 N N . GLU A 1 179 ? -65.736 -9.951 113.078 1.00 49.19 179 GLU A N 1
ATOM 1434 C CA . GLU A 1 179 ? -65.544 -8.573 112.643 1.00 49.19 179 GLU A CA 1
ATOM 1435 C C . GLU A 1 179 ? -64.693 -7.854 113.692 1.00 49.19 179 GLU A C 1
ATOM 1437 O O . GLU A 1 179 ? -65.164 -7.494 114.770 1.00 49.19 179 GLU A O 1
ATOM 1442 N N . ILE A 1 180 ? -63.423 -7.614 113.374 1.00 53.47 180 ILE A N 1
ATOM 1443 C CA . ILE A 1 180 ? -62.652 -6.596 114.082 1.00 53.47 180 ILE A CA 1
ATOM 1444 C C . ILE A 1 180 ? -63.078 -5.250 113.495 1.00 53.47 180 ILE A C 1
ATOM 1446 O O . ILE A 1 180 ? -62.488 -4.748 112.536 1.00 53.47 180 ILE A O 1
ATOM 1450 N N . MET A 1 181 ? -64.132 -4.669 114.071 1.00 42.22 181 MET A N 1
ATOM 1451 C CA . MET A 1 181 ? -64.376 -3.236 113.958 1.00 42.22 181 MET A CA 1
ATOM 1452 C C . MET A 1 181 ? -63.182 -2.516 114.581 1.00 42.22 181 MET A C 1
ATOM 1454 O O . MET A 1 181 ? -63.000 -2.529 115.798 1.00 42.22 181 MET A O 1
ATOM 1458 N N . ASN A 1 182 ? -62.363 -1.865 113.755 1.00 45.06 182 ASN A N 1
ATOM 1459 C CA . ASN A 1 182 ? -61.398 -0.886 114.246 1.00 45.06 182 ASN A CA 1
ATOM 1460 C C . ASN A 1 182 ? -62.148 0.388 114.667 1.00 45.06 182 ASN A C 1
ATOM 1462 O O . ASN A 1 182 ? -62.119 1.413 113.992 1.00 45.06 182 ASN A O 1
ATOM 1466 N N . LEU A 1 183 ? -62.825 0.308 115.812 1.00 46.97 183 LEU A N 1
ATOM 1467 C CA . LEU A 1 183 ? -63.133 1.445 116.669 1.00 46.97 183 LEU A CA 1
ATOM 1468 C C . LEU A 1 183 ? -61.908 1.685 117.554 1.00 46.97 183 LEU A C 1
ATOM 1470 O O . LEU A 1 183 ? -61.870 1.286 118.712 1.00 46.97 183 LEU A O 1
ATOM 1474 N N . LEU A 1 184 ? -60.879 2.323 116.998 1.00 44.31 184 LEU A N 1
ATOM 1475 C CA . LEU A 1 184 ? -59.852 2.955 117.819 1.00 44.31 184 LEU A CA 1
ATOM 1476 C C . LEU A 1 184 ? -59.520 4.335 117.254 1.00 44.31 184 LEU A C 1
ATOM 1478 O O . LEU A 1 184 ? -58.644 4.513 116.411 1.00 44.31 184 LEU A O 1
ATOM 1482 N N . GLN A 1 185 ? -60.227 5.330 117.789 1.00 49.81 185 GLN A N 1
ATOM 1483 C CA . GLN A 1 185 ? -59.638 6.639 118.027 1.00 49.81 185 GLN A CA 1
ATOM 1484 C C . GLN A 1 185 ? -58.382 6.442 118.886 1.00 49.81 185 GLN A C 1
ATOM 1486 O O . GLN A 1 185 ? -58.474 5.978 120.020 1.00 49.81 185 GLN A O 1
ATOM 1491 N N . LYS A 1 186 ? -57.212 6.810 118.361 1.00 42.69 186 LYS A N 1
ATOM 1492 C CA . LYS A 1 186 ? -56.066 7.226 119.175 1.00 42.69 186 LYS A CA 1
ATOM 1493 C C . LYS A 1 186 ? -55.292 8.309 118.439 1.00 42.69 186 LYS A C 1
ATOM 1495 O O . LYS A 1 186 ? -54.762 8.093 117.352 1.00 42.69 186 LYS A O 1
ATOM 1500 N N . GLU A 1 187 ? -55.259 9.474 119.067 1.00 42.78 187 GLU A N 1
ATOM 1501 C CA . GLU A 1 187 ? -54.376 10.583 118.747 1.00 42.78 187 GLU A CA 1
ATOM 1502 C C . GLU A 1 187 ? -52.897 10.178 118.850 1.00 42.78 187 GLU A C 1
ATOM 1504 O O . GLU A 1 187 ? -52.510 9.348 119.673 1.00 42.78 187 GLU A O 1
ATOM 1509 N N . GLY A 1 188 ? -52.076 10.837 118.028 1.00 49.31 188 GLY A N 1
ATOM 1510 C CA . GLY A 1 188 ? -50.685 11.171 118.328 1.00 49.31 188 GLY A CA 1
ATOM 1511 C C . GLY A 1 188 ? -49.690 10.023 118.515 1.00 49.31 188 GLY A C 1
ATOM 1512 O O . GLY A 1 188 ? -49.367 9.664 119.642 1.00 49.31 188 GLY A O 1
ATOM 1513 N N . ARG A 1 189 ? -49.053 9.577 117.421 1.00 40.09 189 ARG A N 1
ATOM 1514 C CA . ARG A 1 189 ? -47.577 9.513 117.297 1.00 40.09 189 ARG A CA 1
ATOM 1515 C C . ARG A 1 189 ? -47.147 9.048 115.906 1.00 40.09 189 ARG A C 1
ATOM 1517 O O . ARG A 1 189 ? -47.727 8.143 115.316 1.00 40.09 189 ARG A O 1
ATOM 1524 N N . GLN A 1 190 ? -46.110 9.711 115.402 1.00 52.41 190 GLN A N 1
ATOM 1525 C CA . GLN A 1 190 ? -45.497 9.500 114.097 1.00 52.41 190 GLN A CA 1
ATOM 1526 C C . GLN A 1 190 ? -45.095 8.040 113.846 1.00 52.41 190 GLN A C 1
ATOM 1528 O O . GLN A 1 190 ? -44.363 7.440 114.632 1.00 52.41 190 GLN A O 1
ATOM 1533 N N . ARG A 1 191 ? -45.481 7.515 112.679 1.00 43.69 191 ARG A N 1
ATOM 1534 C CA . ARG A 1 191 ? -44.761 6.434 111.998 1.00 43.69 191 ARG A CA 1
ATOM 1535 C C . ARG A 1 191 ? -43.884 7.076 110.929 1.00 43.69 191 ARG A C 1
ATOM 1537 O O . ARG A 1 191 ? -44.393 7.786 110.068 1.00 43.69 191 ARG A O 1
ATOM 1544 N N . GLY A 1 192 ? -42.577 6.854 111.029 1.00 50.69 192 GLY A N 1
ATOM 1545 C CA . GLY A 1 192 ? -41.582 7.428 110.130 1.00 50.69 192 GLY A CA 1
ATOM 1546 C C . GLY A 1 192 ? -41.832 7.056 108.669 1.00 50.69 192 GLY A C 1
ATOM 1547 O O . GLY A 1 192 ? -41.957 5.884 108.316 1.00 50.69 192 GLY A O 1
ATOM 1548 N N . THR A 1 193 ? -41.880 8.072 107.818 1.00 46.56 193 THR A N 1
ATOM 1549 C CA . THR A 1 193 ? -41.775 7.956 106.368 1.00 46.56 193 THR A CA 1
ATOM 1550 C C . THR A 1 193 ? -40.331 7.593 106.026 1.00 46.56 193 THR A C 1
ATOM 1552 O O . THR A 1 193 ? -39.449 8.447 106.031 1.00 46.56 193 THR A O 1
ATOM 1555 N N . TRP A 1 194 ? -40.065 6.324 105.713 1.00 41.22 194 TRP A N 1
ATOM 1556 C CA . TRP A 1 194 ? -38.826 5.959 105.026 1.00 41.22 194 TRP A CA 1
ATOM 1557 C C . TRP A 1 194 ? -38.941 6.425 103.570 1.00 41.22 194 TRP A C 1
ATOM 1559 O O . TRP A 1 194 ? -39.443 5.714 102.700 1.00 41.22 194 TRP A O 1
ATOM 1569 N N . THR A 1 195 ? -38.515 7.655 103.292 1.00 46.28 195 THR A N 1
ATOM 1570 C CA . THR A 1 195 ? -38.372 8.167 101.926 1.00 46.28 195 THR A CA 1
ATOM 1571 C C . THR A 1 195 ? -37.109 7.582 101.303 1.00 46.28 195 THR A C 1
ATOM 1573 O O . THR A 1 195 ? -36.024 8.146 101.410 1.00 46.28 195 THR A O 1
ATOM 1576 N N . GLY A 1 196 ? -37.240 6.438 100.635 1.00 46.75 196 GLY A N 1
ATOM 1577 C CA . GLY A 1 196 ? -36.184 5.861 99.804 1.00 46.75 196 GLY A CA 1
ATOM 1578 C C . GLY A 1 196 ? -36.049 6.589 98.465 1.00 46.75 196 GLY A C 1
ATOM 1579 O O . GLY A 1 196 ? -36.293 5.992 97.424 1.00 46.75 196 GLY A O 1
ATOM 1580 N N . LYS A 1 197 ? -35.671 7.874 98.472 1.00 42.47 197 LYS A N 1
ATOM 1581 C CA . LYS A 1 197 ? -35.083 8.518 97.287 1.00 42.47 197 LYS A CA 1
ATOM 1582 C C . LYS A 1 197 ? -33.598 8.152 97.257 1.00 42.47 197 LYS A C 1
ATOM 1584 O O . LYS A 1 197 ? -32.787 8.822 97.886 1.00 42.47 197 LYS A O 1
ATOM 1589 N N . LYS A 1 198 ? -33.245 7.074 96.554 1.00 41.06 198 LYS A N 1
ATOM 1590 C CA . LYS A 1 198 ? -31.864 6.850 96.106 1.00 41.06 198 LYS A CA 1
ATOM 1591 C C . LYS A 1 198 ? -31.693 7.532 94.752 1.00 41.06 198 LYS A C 1
ATOM 1593 O O . LYS A 1 198 ? -32.239 7.084 93.749 1.00 41.06 198 LYS A O 1
ATOM 1598 N N . ASN A 1 199 ? -30.980 8.656 94.768 1.00 44.25 199 ASN A N 1
ATOM 1599 C CA . ASN A 1 199 ? -30.372 9.255 93.587 1.00 44.25 199 ASN A CA 1
ATOM 1600 C C . ASN A 1 199 ? -29.241 8.328 93.110 1.00 44.25 199 ASN A C 1
ATOM 1602 O O . ASN A 1 199 ? -28.103 8.474 93.544 1.00 44.25 199 ASN A O 1
ATOM 1606 N N . ASP A 1 200 ? -29.535 7.390 92.213 1.00 44.44 200 ASP A N 1
ATOM 1607 C CA . ASP A 1 200 ? -28.511 6.605 91.506 1.00 44.44 200 ASP A CA 1
ATOM 1608 C C . ASP A 1 200 ? -28.001 7.377 90.273 1.00 44.44 200 ASP A C 1
ATOM 1610 O O . ASP A 1 200 ? -28.147 6.922 89.142 1.00 44.44 200 ASP A O 1
ATOM 1614 N N . ASN A 1 201 ? -27.443 8.581 90.462 1.00 48.00 201 ASN A N 1
ATOM 1615 C CA . ASN A 1 201 ? -26.856 9.341 89.342 1.00 48.00 201 ASN A CA 1
ATOM 1616 C C . ASN A 1 201 ? -25.473 9.969 89.605 1.00 48.00 201 ASN A C 1
ATOM 1618 O O . ASN A 1 201 ? -24.912 10.569 88.697 1.00 48.00 201 ASN A O 1
ATOM 1622 N N . ASP A 1 202 ? -24.868 9.787 90.784 1.00 47.38 202 ASP A N 1
ATOM 1623 C CA . ASP A 1 202 ? -23.538 10.366 91.071 1.00 47.38 202 ASP A CA 1
ATOM 1624 C C . ASP A 1 202 ? -22.380 9.352 91.101 1.00 47.38 202 ASP A C 1
ATOM 1626 O O . ASP A 1 202 ? -21.226 9.742 91.255 1.00 47.38 202 ASP A O 1
ATOM 1630 N N . TYR A 1 203 ? -22.629 8.059 90.859 1.00 50.34 203 TYR A N 1
ATOM 1631 C CA . TYR A 1 203 ? -21.560 7.043 90.884 1.00 50.34 203 TYR A CA 1
ATOM 1632 C C . TYR A 1 203 ? -20.790 6.850 89.564 1.00 50.34 203 TYR A C 1
ATOM 1634 O O . TYR A 1 203 ? -19.747 6.204 89.573 1.00 50.34 203 TYR A O 1
ATOM 1642 N N . TYR A 1 204 ? -21.224 7.447 88.447 1.00 45.97 204 TYR A N 1
ATOM 1643 C CA . TYR A 1 204 ? -20.477 7.393 87.174 1.00 45.97 204 TYR A CA 1
ATOM 1644 C C . TYR A 1 204 ? -19.661 8.656 86.861 1.00 45.97 204 TYR A C 1
ATOM 1646 O O . TYR A 1 204 ? -18.969 8.697 85.847 1.00 45.97 204 TYR A O 1
ATOM 1654 N N . LYS A 1 205 ? -19.674 9.673 87.736 1.00 48.75 205 LYS A N 1
ATOM 1655 C CA . LYS A 1 205 ? -18.893 10.908 87.536 1.00 48.75 205 LYS A CA 1
ATOM 1656 C C . LYS A 1 205 ? -17.508 10.921 88.185 1.00 48.75 205 LYS A C 1
ATOM 1658 O O . LYS A 1 205 ? -16.737 11.818 87.887 1.00 48.75 205 LYS A O 1
ATOM 1663 N N . MET A 1 206 ? -17.153 9.914 88.983 1.00 48.03 206 MET A N 1
ATOM 1664 C CA . MET A 1 206 ? -15.792 9.748 89.525 1.00 48.03 206 MET A CA 1
ATOM 1665 C C . MET A 1 206 ? -14.871 8.893 88.637 1.00 48.03 206 MET A C 1
ATOM 1667 O O . MET A 1 206 ? -13.706 8.716 88.970 1.00 48.03 206 MET A O 1
ATOM 1671 N N . ILE A 1 207 ? -15.366 8.370 87.507 1.00 52.41 207 ILE A N 1
ATOM 1672 C CA . ILE A 1 207 ? -14.568 7.560 86.563 1.00 52.41 207 ILE A CA 1
ATOM 1673 C C . ILE A 1 207 ? -14.111 8.388 85.341 1.00 52.41 207 ILE A C 1
ATOM 1675 O O . ILE A 1 207 ? -13.256 7.946 84.585 1.00 52.41 207 ILE A O 1
ATOM 1679 N N . VAL A 1 208 ? -14.617 9.617 85.155 1.00 53.69 208 VAL A N 1
ATOM 1680 C CA . VAL A 1 208 ? -14.354 10.443 83.949 1.00 53.69 208 VAL A CA 1
ATOM 1681 C C . VAL A 1 208 ? -13.726 11.808 84.283 1.00 53.69 208 VAL A C 1
ATOM 1683 O O . VAL A 1 208 ? -13.767 12.737 83.487 1.00 53.69 208 VAL A O 1
ATOM 1686 N N . SER A 1 209 ? -13.121 11.969 85.460 1.00 45.34 209 SER A N 1
ATOM 1687 C CA . SER A 1 209 ? -12.432 13.216 85.829 1.00 45.34 209 SER A CA 1
ATOM 1688 C C . SER A 1 209 ? -11.118 12.944 86.553 1.00 45.34 209 SER A C 1
ATOM 1690 O O . SER A 1 209 ? -10.927 13.306 87.711 1.00 45.34 209 SER A O 1
ATOM 1692 N N . SER A 1 210 ? -10.217 12.293 85.826 1.00 46.34 210 SER A N 1
ATOM 1693 C CA . SER A 1 210 ? -8.772 12.339 86.043 1.00 46.34 210 SER A CA 1
ATOM 1694 C C . SER A 1 210 ? -8.074 12.320 84.678 1.00 46.34 210 SER A C 1
ATOM 1696 O O . SER A 1 210 ? -7.375 11.381 84.321 1.00 46.34 210 SER A O 1
ATOM 1698 N N . GLU A 1 211 ? -8.335 13.362 83.897 1.00 49.69 211 GLU A N 1
ATOM 1699 C CA . GLU A 1 211 ? -7.327 14.022 83.058 1.00 49.69 211 GLU A CA 1
ATOM 1700 C C . GLU A 1 211 ? -6.988 15.347 83.771 1.00 49.69 211 GLU A C 1
ATOM 1702 O O . GLU A 1 211 ? -7.844 15.832 84.521 1.00 49.69 211 GLU A O 1
ATOM 1707 N N . PRO A 1 212 ? -5.817 15.981 83.571 1.00 48.12 212 PRO A N 1
ATOM 1708 C CA . PRO A 1 212 ? -4.834 15.774 82.505 1.00 48.12 212 PRO A CA 1
ATOM 1709 C C . PRO A 1 212 ? -3.401 15.623 83.078 1.00 48.12 212 PRO A C 1
ATOM 1711 O O . PRO A 1 212 ? -3.205 15.587 84.289 1.00 48.12 212 PRO A O 1
ATOM 1714 N N . LEU A 1 213 ? -2.366 15.459 82.259 1.00 40.50 213 LEU A N 1
ATOM 1715 C CA . LEU A 1 213 ? -1.492 16.564 81.856 1.00 40.50 213 LEU A CA 1
ATOM 1716 C C . LEU A 1 213 ? -0.567 16.072 80.733 1.00 40.50 213 LEU A C 1
ATOM 1718 O O . LEU A 1 213 ? 0.091 15.051 80.906 1.00 40.50 213 LEU A O 1
ATOM 1722 N N . LEU A 1 214 ? -0.583 16.838 79.636 1.00 44.94 214 LEU A N 1
ATOM 1723 C CA . LEU A 1 214 ? 0.556 17.274 78.810 1.00 44.94 214 LEU A CA 1
ATOM 1724 C C . LEU A 1 214 ? 1.702 16.280 78.568 1.00 44.94 214 LEU A C 1
ATOM 1726 O O . LEU A 1 214 ? 2.495 16.038 79.502 1.00 44.94 214 LEU A O 1
#

Foldseek 3Di:
DDDPPPDQDDPVCNVVSLVVVLVVCVVVVAHSLQDPPDPDPVSVVSNVVSVVVVVVVVVVVVVVVVVVVVVVVVVVVVVVVVVVVVVVVVVVVVVVVVVVVVVVVVVVVVVVVVVVVVVVVVVVVVVVVVVVVVVVVVVVVVVVVVVVVVVVVVVVVVVVVVVVVVVVVVVVCVVVPDDPPPPDDDDDDDDDDPPPPDPPPPPVVVVPPDDDDD

Sequence (214 aa):
MSGDVGTFADAGNLEHCAKYLNQTLVTFGFPASLDLFATDPVSIARTCNCMYALLQQRQRDIEFRESTNDLRQRMQSDISRLEAKIERMDAQLAAKDRELATLTRTEAKNTAALKAHIEKLQQERDEFQKMVIGNQQVRTQQIHETKKKEKEYIKLQLQEKLNQVLMEKKKESSRSGMEIMNLLQKEGRQRGTWTGKKNDNDYYKMIVSSEPLL

Organism: Aegilops tauschii subsp. strangulata (NCBI:txid200361)